Protein AF-0000000080186925 (afdb_homodimer)

Solvent-accessible surface area (backbone atoms only — not comparable to full-atom values): 12050 Å² total; per-residue (Å²): 124,71,72,62,65,89,45,46,41,81,28,34,34,38,41,35,35,28,34,42,90,37,44,67,60,50,50,52,51,38,49,76,51,67,54,71,47,34,37,35,40,54,76,28,60,48,76,54,99,89,43,78,30,52,60,89,36,81,85,57,78,64,29,26,29,38,37,37,35,70,37,47,66,70,51,46,51,48,45,49,65,66,41,58,84,44,40,76,79,34,35,72,52,75,47,78,44,74,30,29,37,54,58,49,69,79,69,85,114,131,77,79,65,62,89,48,49,41,82,28,31,35,39,41,36,36,27,34,41,90,37,46,66,60,50,52,51,52,38,49,75,52,66,56,86,61,72,47,80,47,68,58,15,24,30,34,41,99,88,44,77,30,57,60,90,36,79,89,55,81,62,35,26,28,38,37,38,36,68,38,47,60,64,49,46,40,49,45,48,68,65,42,32,82,43,35,72,79,34,35,72,49,40,37,37,29,81,43,71,44,72,66,62,64,90,77,53,133

Secondary structure (DSSP, 8-state):
----GGGEEEEEEEEEEEEGGGHHHHHHHHHHTT---EEEEEEE-EEETTEEE-TT-TTS---EEEEEEEE-HHHHHHHHHHHGGGHHHH-SEEEEEEEEEE-------/----GGGEEEEEEEEEEEEGGGHHHHHHHHHHTT----EEEEEEEEEETTEEE-TT-TT----EEEEEEEE-HHHHHHHHHHHGGGHHHH-SEEEEEEEEEE---TT--

pLDDT: mean 90.1, std 14.07, range [22.5, 98.81]

Structure (mmCIF, N/CA/C/O backbone):
data_AF-0000000080186925-model_v1
#
loop_
_entity.id
_entity.type
_entity.pdbx_description
1 polymer 'Nitrogen regulatory protein P-II family'
#
loop_
_atom_site.group_PDB
_atom_site.id
_atom_site.type_symbol
_atom_site.label_atom_id
_atom_site.label_alt_id
_atom_site.label_comp_id
_atom_site.label_asym_id
_atom_site.label_entity_id
_atom_site.label_seq_id
_atom_site.pdbx_PDB_ins_code
_atom_site.Cartn_x
_atom_site.Cartn_y
_atom_site.Cartn_z
_atom_site.occupancy
_atom_site.B_iso_or_equiv
_atom_site.auth_seq_id
_atom_site.auth_comp_id
_atom_site.auth_asym_id
_atom_site.auth_atom_id
_atom_site.pdbx_PDB_model_num
ATOM 1 N N . MET A 1 1 ? 10.938 -16.078 -17.094 1 42.03 1 MET A N 1
ATOM 2 C CA . MET A 1 1 ? 9.773 -15.414 -17.672 1 42.03 1 MET A CA 1
ATOM 3 C C . MET A 1 1 ? 9.453 -14.125 -16.922 1 42.03 1 MET A C 1
ATOM 5 O O . MET A 1 1 ? 9.289 -14.141 -15.703 1 42.03 1 MET A O 1
ATOM 9 N N . MET A 1 2 ? 9.875 -12.961 -17.375 1 60.12 2 MET A N 1
ATOM 10 C CA . MET A 1 2 ? 9.844 -11.594 -16.875 1 60.12 2 MET A CA 1
ATOM 11 C C . MET A 1 2 ? 8.406 -11.086 -16.781 1 60.12 2 MET A C 1
ATOM 13 O O . MET A 1 2 ? 7.516 -11.586 -17.469 1 60.12 2 MET A O 1
ATOM 17 N N . LEU A 1 3 ? 8.062 -10.57 -15.578 1 71.69 3 LEU A N 1
ATOM 18 C CA . LEU A 1 3 ? 6.75 -9.93 -15.523 1 71.69 3 LEU A CA 1
ATOM 19 C C . LEU A 1 3 ? 6.418 -9.258 -16.859 1 71.69 3 LEU A C 1
ATOM 21 O O . LEU A 1 3 ? 7.242 -8.539 -17.406 1 71.69 3 LEU A O 1
ATOM 25 N N . ARG A 1 4 ? 5.316 -9.82 -17.625 1 78.81 4 ARG A N 1
ATOM 26 C CA . ARG A 1 4 ? 4.887 -9.32 -18.922 1 78.81 4 ARG A CA 1
ATOM 27 C C . ARG A 1 4 ? 4.625 -7.82 -18.875 1 78.81 4 ARG A C 1
ATOM 29 O O . ARG A 1 4 ? 3.725 -7.363 -18.172 1 78.81 4 ARG A O 1
ATOM 36 N N . PRO A 1 5 ? 5.48 -7.105 -19.562 1 80.62 5 PRO A N 1
ATOM 37 C CA . PRO A 1 5 ? 5.395 -5.645 -19.5 1 80.62 5 PRO A CA 1
ATOM 38 C C . PRO A 1 5 ? 4.035 -5.109 -19.938 1 80.62 5 PRO A C 1
ATOM 40 O O . PRO A 1 5 ? 3.637 -4.016 -19.531 1 80.62 5 PRO A O 1
ATOM 43 N N . GLU A 1 6 ? 3.287 -5.871 -20.625 1 86.5 6 GLU A N 1
ATOM 44 C CA . GLU A 1 6 ? 2.033 -5.391 -21.203 1 86.5 6 GLU A CA 1
ATOM 45 C C . GLU A 1 6 ? 0.946 -5.285 -20.141 1 86.5 6 GLU A C 1
ATOM 47 O O . GLU A 1 6 ? -0.076 -4.629 -20.344 1 86.5 6 GLU A O 1
ATOM 52 N N . ILE A 1 7 ? 1.229 -5.898 -19.031 1 91.31 7 ILE A N 1
ATOM 53 C CA . ILE A 1 7 ? 0.181 -5.898 -18.031 1 91.31 7 ILE A CA 1
ATOM 54 C C . ILE A 1 7 ? 0.623 -5.055 -16.828 1 91.31 7 ILE A C 1
ATOM 56 O O . ILE A 1 7 ? 0.008 -5.113 -15.758 1 91.31 7 ILE A O 1
ATOM 60 N N . LEU A 1 8 ? 1.731 -4.328 -16.984 1 94.44 8 LEU A N 1
ATOM 61 C CA . LEU A 1 8 ? 2.277 -3.49 -15.922 1 94.44 8 LEU A CA 1
ATOM 62 C C . LEU A 1 8 ? 2.441 -2.051 -16.391 1 94.44 8 LEU A C 1
ATOM 64 O O . LEU A 1 8 ? 2.844 -1.81 -17.531 1 94.44 8 LEU A O 1
ATOM 68 N N . ILE A 1 9 ? 2.119 -1.125 -15.5 1 95.38 9 ILE A N 1
ATOM 69 C CA . ILE A 1 9 ? 2.34 0.293 -15.758 1 95.38 9 ILE A CA 1
ATOM 70 C C . ILE A 1 9 ? 3.285 0.871 -14.711 1 95.38 9 ILE A C 1
ATOM 72 O O . ILE A 1 9 ? 3.088 0.67 -13.508 1 95.38 9 ILE A O 1
ATOM 76 N N . SER A 1 10 ? 4.32 1.5 -15.188 1 97.19 10 SER A N 1
ATOM 77 C CA . SER A 1 10 ? 5.246 2.16 -14.273 1 97.19 10 SER A CA 1
ATOM 78 C C . SER A 1 10 ? 4.586 3.352 -13.586 1 97.19 10 SER A C 1
ATOM 80 O O . SER A 1 10 ? 3.984 4.199 -14.25 1 97.19 10 SER A O 1
ATOM 82 N N . MET A 1 11 ? 4.664 3.355 -12.266 1 97.56 11 MET A N 1
ATOM 83 C CA . MET A 1 11 ? 4.066 4.414 -11.453 1 97.56 11 MET A CA 1
ATOM 84 C C . MET A 1 11 ? 5 4.812 -10.312 1 97.56 11 MET A C 1
ATOM 86 O O . MET A 1 11 ? 6.031 4.176 -10.094 1 97.56 11 MET A O 1
ATOM 90 N N . LYS A 1 12 ? 4.668 5.98 -9.703 1 98.62 12 LYS A N 1
ATOM 91 C CA . LYS A 1 12 ? 5.25 6.359 -8.414 1 98.62 12 LYS A CA 1
ATOM 92 C C . LYS A 1 12 ? 4.363 5.906 -7.258 1 98.62 12 LYS A C 1
ATOM 94 O O . LYS A 1 12 ? 3.141 6.055 -7.312 1 98.62 12 LYS A O 1
ATOM 99 N N . ARG A 1 13 ? 4.914 5.238 -6.324 1 98.62 13 ARG A N 1
ATOM 100 C CA . ARG A 1 13 ? 4.281 4.949 -5.043 1 98.62 13 ARG A CA 1
ATOM 101 C C . ARG A 1 13 ? 4.664 5.988 -3.994 1 98.62 13 ARG A C 1
ATOM 103 O O . ARG A 1 13 ? 5.848 6.254 -3.777 1 98.62 13 ARG A O 1
ATOM 110 N N . ILE A 1 14 ? 3.646 6.652 -3.381 1 98.81 14 ILE A N 1
ATOM 111 C CA . ILE A 1 14 ? 3.879 7.648 -2.342 1 98.81 14 ILE A CA 1
ATOM 112 C C . ILE A 1 14 ? 3.359 7.129 -1.004 1 98.81 14 ILE A C 1
ATOM 114 O O . ILE A 1 14 ? 2.248 6.605 -0.924 1 98.81 14 ILE A O 1
ATOM 118 N N . GLU A 1 15 ? 4.195 7.145 -0.078 1 98.75 15 GLU A N 1
ATOM 119 C CA . GLU A 1 15 ? 3.871 6.793 1.302 1 98.75 15 GLU A CA 1
ATOM 120 C C . GLU A 1 15 ? 3.994 8 2.223 1 98.75 15 GLU A C 1
ATOM 122 O O . GLU A 1 15 ? 5.078 8.57 2.373 1 98.75 15 GLU A O 1
ATOM 127 N N . ILE A 1 16 ? 2.867 8.383 2.836 1 98.62 16 ILE A N 1
ATOM 128 C CA . ILE A 1 16 ? 2.82 9.562 3.697 1 98.62 16 ILE A CA 1
ATOM 129 C C . ILE A 1 16 ? 2.445 9.141 5.117 1 98.62 16 ILE A C 1
ATOM 131 O O . ILE A 1 16 ? 1.445 8.453 5.324 1 98.62 16 ILE A O 1
ATOM 135 N N . VAL A 1 17 ? 3.258 9.438 6.109 1 97.94 17 VAL A N 1
ATOM 136 C CA . VAL A 1 17 ? 2.943 9.266 7.523 1 97.94 17 VAL A CA 1
ATOM 137 C C . VAL A 1 17 ? 2.637 10.625 8.148 1 97.94 17 VAL A C 1
ATOM 139 O O . VAL A 1 17 ? 3.414 11.57 8.008 1 97.94 17 VAL A O 1
ATOM 142 N N . ILE A 1 18 ? 1.552 10.727 8.781 1 97.62 18 ILE A N 1
ATOM 143 C CA . ILE A 1 18 ? 1.148 11.977 9.406 1 97.62 18 ILE A CA 1
ATOM 144 C C . ILE A 1 18 ? 0.452 11.688 10.734 1 97.62 18 ILE A C 1
ATOM 146 O O . ILE A 1 18 ? 0.077 10.547 11.008 1 97.62 18 ILE A O 1
ATOM 150 N N . GLU A 1 19 ? 0.371 12.773 11.586 1 95.81 19 GLU A N 1
ATOM 151 C CA . GLU A 1 19 ? -0.515 12.68 12.742 1 95.81 19 GLU A CA 1
ATOM 152 C C . GLU A 1 19 ? -1.955 12.406 12.312 1 95.81 19 GLU A C 1
ATOM 154 O O . GLU A 1 19 ? -2.457 13.039 11.383 1 95.81 19 GLU A O 1
ATOM 159 N N . GLU A 1 20 ? -2.545 11.469 13 1 95.19 20 GLU A N 1
ATOM 160 C CA . GLU A 1 20 ? -3.902 11.086 12.625 1 95.19 20 GLU A CA 1
ATOM 161 C C . GLU A 1 20 ? -4.84 12.289 12.625 1 95.19 20 GLU A C 1
ATOM 163 O O . GLU A 1 20 ? -5.758 12.367 11.805 1 95.19 20 GLU A O 1
ATOM 168 N N . GLU A 1 21 ? -4.609 13.258 13.484 1 94.75 21 GLU A N 1
ATOM 169 C CA . GLU A 1 21 ? -5.441 14.453 13.586 1 94.75 21 GLU A CA 1
ATOM 170 C C . GLU A 1 21 ? -5.406 15.266 12.289 1 94.75 21 GLU A C 1
ATOM 172 O O . GLU A 1 21 ? -6.32 16.047 12.016 1 94.75 21 GLU A O 1
ATOM 177 N N . GLU A 1 22 ? -4.379 15.016 11.484 1 96.75 22 GLU A N 1
ATOM 178 C CA . GLU A 1 22 ? -4.199 15.797 10.266 1 96.75 22 GLU A CA 1
ATOM 179 C C . GLU A 1 22 ? -4.68 15.031 9.039 1 96.75 22 GLU A C 1
ATOM 181 O O . GLU A 1 22 ? -4.5 15.484 7.902 1 96.75 22 GLU A O 1
ATOM 186 N N . LEU A 1 23 ? -5.266 13.922 9.219 1 97.06 23 LEU A N 1
ATOM 187 C CA . LEU A 1 23 ? -5.625 13.031 8.117 1 97.06 23 LEU A CA 1
ATOM 188 C C . LEU A 1 23 ? -6.625 13.711 7.18 1 97.06 23 LEU A C 1
ATOM 190 O O . LEU A 1 23 ? -6.465 13.672 5.961 1 97.06 23 LEU A O 1
ATOM 194 N N . ASP A 1 24 ? -7.652 14.32 7.777 1 96.94 24 ASP A N 1
ATOM 195 C CA . ASP A 1 24 ? -8.664 14.969 6.938 1 96.94 24 ASP A CA 1
ATOM 196 C C . ASP A 1 24 ? -8.047 16.094 6.109 1 96.94 24 ASP A C 1
ATOM 198 O O . ASP A 1 24 ? -8.438 16.297 4.957 1 96.94 24 ASP A O 1
ATOM 202 N N . ASN A 1 25 ? -7.141 16.828 6.672 1 97.81 25 ASN A N 1
ATOM 203 C CA . ASN A 1 25 ? -6.441 17.891 5.938 1 97.81 25 ASN A CA 1
ATOM 204 C C . ASN A 1 25 ? -5.629 17.312 4.777 1 97.81 25 ASN A C 1
ATOM 206 O O . ASN A 1 25 ? -5.602 17.891 3.691 1 97.81 25 ASN A O 1
ATOM 210 N N . LEU A 1 26 ? -4.961 16.188 5.004 1 98.25 26 LEU A N 1
ATOM 211 C CA . LEU A 1 26 ? -4.203 15.539 3.936 1 98.25 26 LEU A CA 1
ATOM 212 C C . LEU A 1 26 ? -5.129 15.078 2.814 1 98.25 26 LEU A C 1
ATOM 214 O O . LEU A 1 26 ? -4.816 15.258 1.635 1 98.25 26 LEU A O 1
ATOM 218 N N . ILE A 1 27 ? -6.211 14.516 3.195 1 97.5 27 ILE A N 1
ATOM 219 C CA . ILE A 1 27 ? -7.156 14.008 2.207 1 97.5 27 ILE A CA 1
ATOM 220 C C . ILE A 1 27 ? -7.668 15.148 1.337 1 97.5 27 ILE A C 1
ATOM 222 O O . ILE A 1 27 ? -7.797 15 0.119 1 97.5 27 ILE A O 1
ATOM 226 N N . GLU A 1 28 ? -7.945 16.266 1.945 1 97.44 28 GLU A N 1
ATOM 227 C CA . GLU A 1 28 ? -8.352 17.438 1.182 1 97.44 28 GLU A CA 1
ATOM 228 C C . GLU A 1 28 ? -7.258 17.875 0.214 1 97.44 28 GLU A C 1
ATOM 230 O O . GLU A 1 28 ? -7.543 18.25 -0.926 1 97.44 28 GLU A O 1
ATOM 235 N N . LEU A 1 29 ? -6.062 17.828 0.683 1 97.19 29 LEU A N 1
ATOM 236 C CA . LEU A 1 29 ? -4.926 18.172 -0.165 1 97.19 29 LEU A CA 1
ATOM 237 C C . LEU A 1 29 ? -4.836 17.234 -1.362 1 97.19 29 LEU A C 1
ATOM 239 O O . LEU A 1 29 ? -4.625 17.672 -2.492 1 97.19 29 LEU A O 1
ATOM 243 N N . LEU A 1 30 ? -5.012 15.938 -1.154 1 97.62 30 LEU A N 1
ATOM 244 C CA . LEU A 1 30 ? -4.949 14.945 -2.225 1 97.62 30 LEU A CA 1
ATOM 245 C C . LEU A 1 30 ? -6.07 15.164 -3.234 1 97.62 30 LEU A C 1
ATOM 247 O O . LEU A 1 30 ? -5.852 15.047 -4.441 1 97.62 30 LEU A O 1
ATOM 251 N N . ARG A 1 31 ? -7.191 15.492 -2.672 1 96.12 31 ARG A N 1
ATOM 252 C CA . ARG A 1 31 ? -8.32 15.789 -3.541 1 96.12 31 ARG A CA 1
ATOM 253 C C . ARG A 1 31 ? -8.016 16.984 -4.441 1 96.12 31 ARG A C 1
ATOM 255 O O . ARG A 1 31 ? -8.289 16.938 -5.645 1 96.12 31 ARG A O 1
ATOM 262 N N . SER A 1 32 ? -7.473 17.984 -3.9 1 95.19 32 SER A N 1
ATOM 263 C CA . SER A 1 32 ? -7.148 19.188 -4.656 1 95.19 32 SER A CA 1
ATOM 264 C C . SER A 1 32 ? -6.078 18.906 -5.711 1 95.19 32 SER A C 1
ATOM 266 O O . SER A 1 32 ? -5.988 19.609 -6.715 1 95.19 32 SER A O 1
ATOM 268 N N . ALA A 1 33 ? -5.273 17.891 -5.504 1 95.25 33 ALA A N 1
ATOM 269 C CA . ALA A 1 33 ? -4.23 17.484 -6.449 1 95.25 33 ALA A CA 1
ATOM 270 C C . ALA A 1 33 ? -4.758 16.469 -7.445 1 95.25 33 ALA A C 1
ATOM 272 O O . ALA A 1 33 ? -3.982 15.859 -8.195 1 95.25 33 ALA A O 1
ATOM 273 N N . ASP A 1 34 ? -6.047 16.125 -7.336 1 95 34 ASP A N 1
ATOM 274 C CA . ASP A 1 34 ? -6.738 15.242 -8.273 1 95 34 ASP A CA 1
ATOM 275 C C . ASP A 1 34 ? -6.289 13.797 -8.109 1 95 34 ASP A C 1
ATOM 277 O O . ASP A 1 34 ? -6.133 13.07 -9.094 1 95 34 ASP A O 1
ATOM 281 N N . VAL A 1 35 ? -5.945 13.516 -6.879 1 95.31 35 VAL A N 1
ATOM 282 C CA . VAL A 1 35 ? -5.66 12.117 -6.566 1 95.31 35 VAL A CA 1
ATOM 283 C C . VAL A 1 35 ? -6.961 11.328 -6.477 1 95.31 35 VAL A C 1
ATOM 285 O O . VAL A 1 35 ? -7.895 11.742 -5.781 1 95.31 35 VAL A O 1
ATOM 288 N N . ARG A 1 36 ? -6.984 10.219 -7.191 1 89.31 36 ARG A N 1
ATOM 289 C CA . ARG A 1 36 ? -8.258 9.516 -7.332 1 89.31 36 ARG A CA 1
ATOM 290 C C . ARG A 1 36 ? -8.281 8.258 -6.469 1 89.31 36 ARG A C 1
ATOM 292 O O . ARG A 1 36 ? -9.32 7.613 -6.328 1 89.31 36 ARG A O 1
ATOM 299 N N . GLY A 1 37 ? -7.203 7.855 -5.98 1 96 37 GLY A N 1
ATOM 300 C CA . GLY A 1 37 ? -7.141 6.664 -5.152 1 96 37 GLY A CA 1
ATOM 301 C C . GLY A 1 37 ? -6.039 6.715 -4.113 1 96 37 GLY A C 1
ATOM 302 O O . GLY A 1 37 ? -4.918 7.141 -4.406 1 96 37 GLY A O 1
ATOM 303 N N . TYR A 1 38 ? -6.41 6.27 -2.971 1 98 38 TYR A N 1
ATOM 304 C CA . TYR A 1 38 ? -5.426 6.121 -1.903 1 98 38 TYR A CA 1
ATOM 305 C C . TYR A 1 38 ? -5.895 5.102 -0.871 1 98 38 TYR A C 1
ATOM 307 O O . TYR A 1 38 ? -7.082 4.785 -0.792 1 98 38 TYR A O 1
ATOM 315 N N . THR A 1 39 ? -4.953 4.586 -0.128 1 97.94 39 THR A N 1
ATOM 316 C CA . THR A 1 39 ? -5.18 3.67 0.983 1 97.94 39 THR A CA 1
ATOM 317 C C . THR A 1 39 ? -4.773 4.312 2.307 1 97.94 39 THR A C 1
ATOM 319 O O . THR A 1 39 ? -3.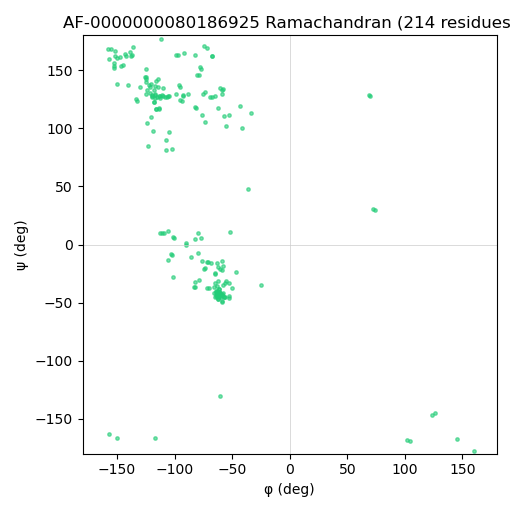752 5 2.383 1 97.94 39 THR A O 1
ATOM 322 N N . VAL A 1 40 ? -5.617 4.16 3.348 1 98.06 40 VAL A N 1
ATOM 323 C CA . VAL A 1 40 ? -5.316 4.676 4.68 1 98.06 40 VAL A CA 1
ATOM 324 C C . VAL A 1 40 ? -5.164 3.516 5.66 1 98.06 40 VAL A C 1
ATOM 326 O O . VAL A 1 40 ? -6.043 2.658 5.762 1 98.06 40 VAL A O 1
ATOM 329 N N . ILE A 1 41 ? -4.047 3.488 6.383 1 97.5 41 ILE A N 1
ATOM 330 C CA . ILE A 1 41 ? -3.799 2.531 7.457 1 97.5 41 ILE A CA 1
ATOM 331 C C . ILE A 1 41 ? -3.668 3.27 8.789 1 97.5 41 ILE A C 1
ATOM 333 O O . ILE A 1 41 ? -2.766 4.094 8.961 1 97.5 41 ILE A O 1
ATOM 337 N N . LYS A 1 42 ? -4.551 3 9.656 1 94.81 42 LYS A N 1
ATOM 338 C CA . LYS A 1 42 ? -4.523 3.572 11 1 94.81 42 LYS A CA 1
ATOM 339 C C . LYS A 1 42 ? -5.207 2.65 12 1 94.81 42 LYS A C 1
ATOM 341 O O . LYS A 1 42 ? -6.074 1.853 11.633 1 94.81 42 LYS A O 1
ATOM 346 N N . PRO A 1 43 ? -4.871 2.684 13.25 1 93.25 43 PRO A N 1
ATOM 347 C CA . PRO A 1 43 ? -3.854 3.564 13.828 1 93.25 43 PRO A CA 1
ATOM 348 C C . PRO A 1 43 ? -2.432 3.078 13.562 1 93.25 43 PRO A C 1
ATOM 350 O O . PRO A 1 43 ? -2.219 1.89 13.305 1 93.25 43 PRO A O 1
ATOM 353 N N . ALA A 1 44 ? -1.525 3.973 13.523 1 95.06 44 ALA A N 1
ATOM 354 C CA . ALA A 1 44 ? -0.096 3.676 13.477 1 95.06 44 ALA A CA 1
ATOM 355 C C . ALA A 1 44 ? 0.651 4.383 14.602 1 95.06 44 ALA A C 1
ATOM 357 O O . ALA A 1 44 ? 0.229 5.449 15.062 1 95.06 44 ALA A O 1
ATOM 358 N N . GLY A 1 45 ? 1.67 3.684 15.109 1 93.75 45 GLY A N 1
ATOM 359 C CA . GLY A 1 45 ? 2.568 4.277 16.094 1 93.75 45 GLY A CA 1
ATOM 360 C C . GLY A 1 45 ? 3.969 4.5 15.555 1 93.75 45 GLY A C 1
ATOM 361 O O . GLY A 1 45 ? 4.23 4.281 14.367 1 93.75 45 GLY A O 1
ATOM 362 N N . GLY A 1 46 ? 4.824 5.109 16.422 1 93.88 46 GLY A N 1
ATOM 363 C CA . GLY A 1 46 ? 6.199 5.355 16.016 1 93.88 46 GLY A CA 1
ATOM 364 C C . GLY A 1 46 ? 6.883 6.43 16.844 1 93.88 46 GLY A C 1
ATOM 365 O O . GLY A 1 46 ? 6.379 6.816 17.906 1 93.88 46 GLY A O 1
ATOM 366 N N . LEU A 1 47 ? 8.117 6.652 16.391 1 93.94 47 LEU A N 1
ATOM 367 C CA . LEU A 1 47 ? 8.953 7.695 16.984 1 93.94 47 LEU A CA 1
ATOM 368 C C . LEU A 1 47 ? 9.445 8.664 15.914 1 93.94 47 LEU A C 1
ATOM 370 O O . LEU A 1 47 ? 9.875 8.25 14.836 1 93.94 47 LEU A O 1
ATOM 374 N N . GLY A 1 48 ? 9.242 9.898 16.219 1 93.25 48 GLY A N 1
ATOM 375 C CA . GLY A 1 48 ? 9.758 10.961 15.367 1 93.25 48 GLY A CA 1
ATOM 376 C C . GLY A 1 48 ? 10.094 12.227 16.141 1 93.25 48 GLY A C 1
ATOM 377 O O . GLY A 1 48 ? 10.281 12.195 17.344 1 93.25 48 GLY A O 1
ATOM 378 N N . SER A 1 49 ? 10.273 13.258 15.297 1 92.56 49 SER A N 1
ATOM 379 C CA . SER A 1 49 ? 10.68 14.539 15.859 1 92.56 49 SER A CA 1
ATOM 380 C C . SER A 1 49 ? 9.656 15.047 16.875 1 92.56 49 SER A C 1
ATOM 382 O O . SER A 1 49 ? 9.977 15.891 17.703 1 92.56 49 SER A O 1
ATOM 384 N N . ARG A 1 50 ? 8.461 14.508 16.953 1 91.19 50 ARG A N 1
ATOM 385 C CA . ARG A 1 50 ? 7.398 14.977 17.82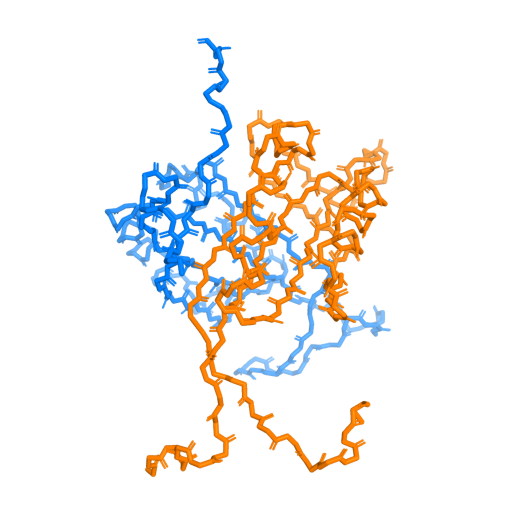8 1 91.19 50 ARG A CA 1
ATOM 386 C C . ARG A 1 50 ? 7.156 14 18.969 1 91.19 50 ARG A C 1
ATOM 388 O O . ARG A 1 50 ? 6.141 14.078 19.656 1 91.19 50 ARG A O 1
ATOM 395 N N . GLY A 1 51 ? 8.047 13.047 19.078 1 90.69 51 GLY A N 1
ATOM 396 C CA . GLY A 1 51 ? 7.957 12.109 20.188 1 90.69 51 GLY A CA 1
ATOM 397 C C . GLY A 1 51 ? 7.434 10.75 19.766 1 90.69 51 GLY A C 1
ATOM 398 O O . GLY A 1 51 ? 7.367 10.445 18.578 1 90.69 51 GLY A O 1
ATOM 399 N N . GLU A 1 52 ? 7.129 9.938 20.844 1 90.81 52 GLU A N 1
ATOM 400 C CA . GLU A 1 52 ? 6.668 8.57 20.625 1 90.81 52 GLU A CA 1
ATOM 401 C C . GLU A 1 52 ? 5.145 8.492 20.641 1 90.81 52 GLU A C 1
ATOM 403 O O . GLU A 1 52 ? 4.492 9.133 21.469 1 90.81 52 GLU A O 1
ATOM 408 N N . ARG A 1 53 ? 4.582 7.773 19.703 1 88.75 53 ARG A N 1
ATOM 409 C CA . ARG A 1 53 ? 3.158 7.457 19.656 1 88.75 53 ARG A CA 1
ATOM 410 C C . ARG A 1 53 ? 2.926 5.957 19.766 1 88.75 53 ARG A C 1
ATOM 412 O O . ARG A 1 53 ? 3.572 5.168 19.062 1 88.75 53 ARG A O 1
ATOM 419 N N . LYS A 1 54 ? 1.965 5.578 20.75 1 87.81 54 LYS A N 1
ATOM 420 C CA . LYS A 1 54 ? 1.648 4.172 20.984 1 87.81 54 LYS A CA 1
ATOM 421 C C . LYS A 1 54 ? 0.151 3.914 20.828 1 87.81 54 LYS A C 1
ATOM 423 O O . LYS A 1 54 ? -0.626 4.199 21.75 1 87.81 54 LYS A O 1
ATOM 428 N N . PRO A 1 55 ? -0.341 3.309 19.734 1 82.06 55 PRO A N 1
ATOM 429 C CA . PRO A 1 55 ? -1.771 3.16 19.453 1 82.06 55 PRO A CA 1
ATOM 430 C C . PRO A 1 55 ? -2.51 2.408 20.562 1 82.06 55 PRO A C 1
ATOM 432 O O . PRO A 1 55 ? -3.703 2.641 20.781 1 82.06 55 PRO A O 1
ATOM 435 N N . ASP A 1 56 ? -1.981 1.457 21.219 1 77.56 56 ASP A N 1
ATOM 436 C CA . ASP A 1 56 ? -2.684 0.619 22.188 1 77.56 56 ASP A CA 1
ATOM 437 C C . ASP A 1 56 ? -2.76 1.301 23.547 1 77.56 56 ASP A C 1
ATOM 439 O O . ASP A 1 56 ? -3.248 0.711 24.516 1 77.56 56 ASP A O 1
ATOM 443 N N . GLU A 1 57 ? -2.268 2.533 23.547 1 72.19 57 GLU A N 1
ATOM 444 C CA . GLU A 1 57 ? -2.354 3.24 24.828 1 72.19 57 GLU A CA 1
ATOM 445 C C . GLU A 1 57 ? -3.467 4.285 24.797 1 72.19 57 GLU A C 1
ATOM 447 O O . GLU A 1 57 ? -3.303 5.359 24.219 1 72.19 57 GLU A O 1
ATOM 452 N N . PRO A 1 58 ? -4.555 3.861 25.312 1 64.5 58 PRO A N 1
ATOM 453 C CA . PRO A 1 58 ? -5.793 4.641 25.219 1 64.5 58 PRO A CA 1
ATOM 454 C C . PRO A 1 58 ? -5.625 6.078 25.703 1 64.5 58 PRO A C 1
ATOM 456 O O . PRO A 1 58 ? -6.371 6.965 25.281 1 64.5 58 PRO A O 1
ATOM 459 N N . PHE A 1 59 ? -4.727 6.16 26.703 1 62.62 59 PHE A N 1
ATOM 460 C CA . PHE A 1 59 ? -4.703 7.496 27.297 1 62.62 59 PHE A CA 1
ATOM 461 C C . PHE A 1 59 ? -3.764 8.414 26.516 1 62.62 59 PHE A C 1
ATOM 463 O O . PHE A 1 59 ? -3.65 9.602 26.828 1 62.62 59 PHE A O 1
ATOM 470 N N . LEU A 1 60 ? -2.99 7.871 25.625 1 59.75 60 LEU A N 1
ATOM 471 C CA . LEU A 1 60 ? -2.066 8.68 24.844 1 59.75 60 LEU A CA 1
ATOM 472 C C . LEU A 1 60 ? -2.617 8.914 23.438 1 59.75 60 LEU A C 1
ATOM 474 O O . LEU A 1 60 ? -2.941 7.965 22.719 1 59.75 60 LEU A O 1
ATOM 478 N N . LYS A 1 61 ? -3.514 9.93 23.359 1 60.28 61 LYS A N 1
ATOM 479 C CA . LYS A 1 61 ? -4.508 10.344 22.375 1 60.28 61 LYS A CA 1
ATOM 480 C C . LYS A 1 61 ? -3.92 10.328 20.953 1 60.28 61 LYS A C 1
ATOM 482 O O . LYS A 1 61 ? -4.633 10.07 19.984 1 60.28 61 LYS A O 1
ATOM 487 N N . GLU A 1 62 ? -2.594 10.422 20.578 1 78.5 62 GLU A N 1
ATOM 488 C CA . GLU A 1 62 ? -2.438 10.883 19.203 1 78.5 62 GLU A CA 1
A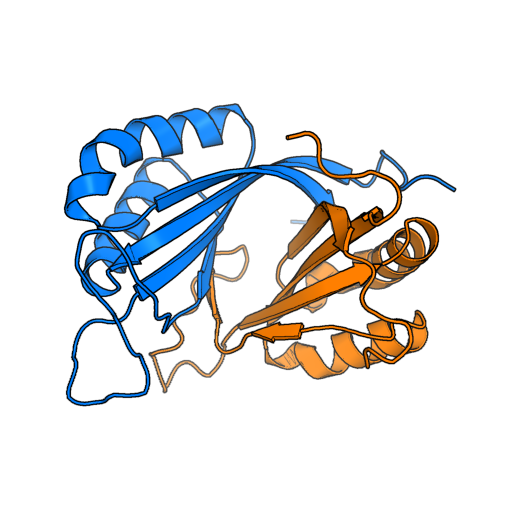TOM 489 C C . GLU A 1 62 ? -1.73 9.844 18.344 1 78.5 62 GLU A C 1
ATOM 491 O O . GLU A 1 62 ? -0.532 9.602 18.516 1 78.5 62 GLU A O 1
ATOM 496 N N . ASP A 1 63 ? -2.4 9.078 17.641 1 91.69 63 ASP A N 1
ATOM 497 C CA . ASP A 1 63 ? -1.866 8.062 16.734 1 91.69 63 ASP A CA 1
ATOM 498 C C . ASP A 1 63 ? -1.479 8.68 15.391 1 91.69 63 ASP A C 1
ATOM 500 O O . ASP A 1 63 ? -1.744 9.852 15.141 1 91.69 63 ASP A O 1
ATOM 504 N N . ASN A 1 64 ? -0.697 7.891 14.727 1 95.38 64 ASN A N 1
ATOM 505 C CA . ASN A 1 64 ? -0.394 8.258 13.344 1 95.38 64 ASN A CA 1
ATOM 506 C C . ASN A 1 64 ? -1.303 7.523 12.359 1 95.38 64 ASN A C 1
ATOM 508 O O . ASN A 1 64 ? -2.018 6.594 12.742 1 95.38 64 ASN A O 1
ATOM 512 N N . ALA A 1 65 ? -1.305 8.07 11.156 1 96.94 65 ALA A N 1
ATOM 513 C CA . ALA A 1 65 ? -1.879 7.395 10 1 96.94 65 ALA A CA 1
ATOM 514 C C . ALA A 1 65 ? -0.858 7.277 8.875 1 96.94 65 ALA A C 1
ATOM 516 O O . ALA A 1 65 ? -0.008 8.156 8.703 1 96.94 65 ALA A O 1
ATOM 517 N N . VAL A 1 66 ? -0.935 6.176 8.18 1 98.31 66 VAL A N 1
ATOM 518 C CA . VAL A 1 66 ? -0.155 5.973 6.961 1 98.31 66 VAL A CA 1
ATOM 519 C C . VAL A 1 66 ? -1.073 6.031 5.742 1 98.31 66 VAL A C 1
ATOM 521 O O . VAL A 1 66 ? -2.088 5.332 5.688 1 98.31 66 VAL A O 1
ATOM 524 N N . VAL A 1 67 ? -0.711 6.875 4.785 1 98.62 67 VAL A N 1
ATOM 525 C CA . VAL A 1 67 ? -1.457 7.004 3.539 1 98.62 67 VAL A CA 1
ATOM 526 C C . VAL A 1 67 ? -0.571 6.594 2.363 1 98.62 67 VAL A C 1
ATOM 528 O O . VAL A 1 67 ? 0.553 7.082 2.227 1 98.62 67 VAL A O 1
ATOM 531 N N . ILE A 1 68 ? -1.119 5.711 1.575 1 98.81 68 ILE A N 1
ATOM 532 C CA . ILE A 1 68 ? -0.377 5.191 0.431 1 98.81 68 ILE A CA 1
ATOM 533 C C . ILE A 1 68 ? -1.16 5.453 -0.854 1 98.81 68 ILE A C 1
ATOM 535 O O . ILE A 1 68 ? -2.379 5.273 -0.892 1 98.81 68 ILE A O 1
ATOM 539 N N . LEU A 1 69 ? -0.449 5.875 -1.855 1 98.56 69 LEU A N 1
ATOM 540 C CA . LEU A 1 69 ? -1.064 6.008 -3.172 1 98.56 69 LEU A CA 1
ATOM 541 C C . LEU A 1 69 ? -0.059 5.699 -4.277 1 98.56 69 LEU A C 1
ATOM 543 O O . LEU A 1 69 ? 1.151 5.73 -4.047 1 98.56 69 LEU A O 1
ATOM 547 N N . ALA A 1 70 ? -0.579 5.262 -5.422 1 98.25 70 ALA A N 1
ATOM 548 C CA . ALA A 1 70 ? 0.183 5.094 -6.656 1 98.25 70 ALA A CA 1
ATOM 549 C C . ALA A 1 70 ? -0.348 6.004 -7.758 1 98.25 70 ALA A C 1
ATOM 551 O O . ALA A 1 70 ? -1.562 6.113 -7.949 1 98.25 70 ALA A O 1
ATOM 552 N N . CYS A 1 71 ? 0.593 6.707 -8.445 1 98.19 71 CYS A N 1
ATOM 553 C CA . CYS A 1 71 ? 0.174 7.672 -9.453 1 98.19 71 CYS A CA 1
ATOM 554 C C . CYS A 1 71 ? 1.27 7.887 -10.492 1 98.19 71 CYS A C 1
ATOM 556 O O . CYS A 1 71 ? 2.385 7.387 -10.336 1 98.19 71 CYS A O 1
ATOM 558 N N . GLU A 1 72 ? 0.872 8.531 -11.5 1 97.56 72 GLU A N 1
ATOM 559 C CA . GLU A 1 72 ? 1.852 8.906 -12.516 1 97.56 72 GLU A CA 1
ATOM 560 C C . GLU A 1 72 ? 2.84 9.938 -11.977 1 97.56 72 GLU A C 1
ATOM 562 O O . GLU A 1 72 ? 2.559 10.617 -10.984 1 97.56 72 GLU A O 1
ATOM 567 N N . GLU A 1 73 ? 3.957 10.055 -12.688 1 98 73 GLU A N 1
ATOM 568 C CA . GLU A 1 73 ? 5.039 10.93 -12.258 1 98 73 GLU A CA 1
ATOM 569 C C . GLU A 1 73 ? 4.562 12.375 -12.133 1 98 73 GLU A C 1
ATOM 571 O O . GLU A 1 73 ? 4.898 13.062 -11.164 1 98 73 GLU A O 1
ATOM 576 N N . LYS A 1 74 ? 3.785 12.867 -13.094 1 97.56 74 LYS A N 1
ATOM 577 C CA . LYS A 1 74 ? 3.307 14.242 -13.078 1 97.56 74 LYS A CA 1
ATOM 578 C C . LYS A 1 74 ? 2.412 14.5 -11.867 1 97.56 74 LYS A C 1
ATOM 580 O O . LYS A 1 74 ? 2.508 15.555 -11.234 1 97.56 74 LYS A O 1
ATOM 585 N N . GLN A 1 75 ? 1.527 13.594 -11.633 1 97.62 75 GLN A N 1
ATOM 586 C CA . GLN A 1 75 ? 0.661 13.703 -10.461 1 97.62 75 GLN A CA 1
ATOM 587 C C . GLN A 1 75 ? 1.472 13.664 -9.172 1 97.62 75 GLN A C 1
ATOM 589 O O . GLN A 1 75 ? 1.156 14.367 -8.211 1 97.62 75 GLN A O 1
ATOM 594 N N . ALA A 1 76 ? 2.449 12.812 -9.133 1 98.38 76 ALA A N 1
ATOM 595 C CA . ALA A 1 76 ? 3.336 12.758 -7.977 1 98.38 76 ALA A CA 1
ATOM 596 C C . ALA A 1 76 ? 3.982 14.109 -7.711 1 98.38 76 ALA A C 1
ATOM 598 O O . ALA A 1 76 ? 4.059 14.562 -6.566 1 98.38 76 ALA A O 1
ATOM 599 N N . GLU A 1 77 ? 4.449 14.703 -8.742 1 98.19 77 GLU A N 1
ATOM 600 C CA . GLU A 1 77 ? 5.051 16.031 -8.617 1 98.19 77 GLU A CA 1
ATOM 601 C C . GLU A 1 77 ? 4.07 17.031 -8.008 1 98.19 77 GLU A C 1
ATOM 603 O O . GLU A 1 77 ? 4.434 17.797 -7.125 1 98.19 77 GLU A O 1
ATOM 608 N N . ARG A 1 78 ? 2.861 17 -8.484 1 98 78 ARG A N 1
ATOM 609 C CA . ARG A 1 78 ? 1.835 17.906 -7.961 1 98 78 ARG A CA 1
ATOM 610 C C . ARG A 1 78 ? 1.581 17.641 -6.48 1 98 78 ARG A C 1
ATOM 612 O O . ARG A 1 78 ? 1.5 18.578 -5.684 1 98 78 ARG A O 1
ATOM 619 N N . VAL A 1 79 ? 1.432 16.406 -6.109 1 98.31 79 VAL A N 1
ATOM 620 C CA . VAL A 1 79 ? 1.182 16.016 -4.727 1 98.31 79 VAL A CA 1
ATOM 621 C C . VAL A 1 79 ? 2.322 16.5 -3.838 1 98.31 79 VAL A C 1
ATOM 623 O O . VAL A 1 79 ? 2.088 17.156 -2.812 1 98.31 79 VAL A O 1
ATOM 626 N N . ILE A 1 80 ? 3.559 16.219 -4.277 1 98.12 80 ILE A N 1
ATOM 627 C CA . ILE A 1 80 ? 4.738 16.547 -3.482 1 98.12 80 ILE A CA 1
ATOM 628 C C . ILE A 1 80 ? 4.863 18.062 -3.322 1 98.12 80 ILE A C 1
ATOM 630 O O . ILE A 1 80 ? 5.141 18.547 -2.227 1 98.12 80 ILE A O 1
ATOM 634 N N . MET A 1 81 ? 4.641 18.766 -4.359 1 97.31 81 MET A N 1
ATOM 635 C CA . MET A 1 81 ? 4.793 20.203 -4.328 1 97.31 81 MET A CA 1
ATOM 636 C C . MET A 1 81 ? 3.756 20.844 -3.41 1 97.31 81 MET A C 1
ATOM 638 O O . MET A 1 81 ? 4.043 21.844 -2.736 1 97.31 81 MET A O 1
ATOM 642 N N . THR A 1 82 ? 2.582 20.312 -3.389 1 96.75 82 THR A N 1
ATOM 643 C CA . THR A 1 82 ? 1.51 20.844 -2.555 1 96.75 82 THR A CA 1
ATOM 644 C C . THR A 1 82 ? 1.688 20.406 -1.104 1 96.75 82 THR A C 1
ATOM 646 O O . THR A 1 82 ? 1.369 21.156 -0.181 1 96.75 82 THR A O 1
ATOM 649 N N . LEU A 1 83 ? 2.254 19.266 -0.882 1 97.75 83 LEU A N 1
ATOM 650 C CA . LEU A 1 83 ? 2.393 18.672 0.443 1 97.75 83 LEU A CA 1
ATOM 651 C C . LEU A 1 83 ? 3.609 19.234 1.168 1 97.75 83 LEU A C 1
ATOM 653 O O . LEU A 1 83 ? 3.574 19.438 2.383 1 97.75 83 LEU A O 1
ATOM 657 N N . ARG A 1 84 ? 4.648 19.484 0.417 1 97.31 84 ARG A N 1
ATOM 658 C CA . ARG A 1 84 ? 5.957 19.797 0.974 1 97.31 84 ARG A CA 1
ATOM 659 C C . ARG A 1 84 ? 5.867 20.938 1.976 1 97.31 84 ARG A C 1
ATOM 661 O O . ARG A 1 84 ? 6.367 20.828 3.098 1 97.31 84 ARG A O 1
ATOM 668 N N . PRO A 1 85 ? 5.168 22.031 1.767 1 96.62 85 PRO A N 1
ATOM 669 C CA . PRO A 1 85 ? 5.109 23.141 2.721 1 96.62 85 PRO A CA 1
ATOM 670 C C . PRO A 1 85 ? 4.309 22.812 3.975 1 96.62 85 PRO A C 1
ATOM 672 O O . PRO A 1 85 ? 4.414 23.5 4.988 1 96.62 85 PRO A O 1
ATOM 675 N N . LYS A 1 86 ? 3.512 21.703 3.916 1 96.5 86 LYS A N 1
ATOM 676 C CA . LYS A 1 86 ? 2.594 21.391 5.004 1 96.5 86 LYS A CA 1
ATOM 677 C C . LYS A 1 86 ? 3.145 20.25 5.871 1 96.5 86 LYS A C 1
ATOM 679 O O . LYS A 1 86 ? 2.604 19.969 6.941 1 96.5 86 LYS A O 1
ATOM 684 N N . LEU A 1 87 ? 4.195 19.625 5.469 1 95.19 87 LEU A N 1
ATOM 685 C CA . LEU A 1 87 ? 4.676 18.406 6.113 1 95.19 87 LEU A CA 1
ATOM 686 C C . LEU A 1 87 ? 5.082 18.688 7.559 1 95.19 87 LEU A C 1
ATOM 688 O O . LEU A 1 87 ? 4.887 17.844 8.43 1 95.19 87 LEU A O 1
ATOM 692 N N . LYS A 1 88 ? 5.613 19.828 7.77 1 92.62 88 LYS A N 1
ATOM 693 C CA . LYS A 1 88 ? 5.98 20.188 9.141 1 92.62 88 LYS A CA 1
ATOM 694 C C . LYS A 1 88 ? 4.758 20.219 10.047 1 92.62 88 LYS A C 1
ATOM 696 O O . LYS A 1 88 ? 4.797 19.688 11.164 1 92.62 88 LYS A O 1
ATOM 701 N N . ASP A 1 89 ? 3.703 20.797 9.562 1 94.75 89 ASP A N 1
ATOM 702 C CA . ASP A 1 89 ? 2.463 20.906 10.328 1 94.75 89 ASP A CA 1
ATOM 703 C C . ASP A 1 89 ? 1.793 19.531 10.484 1 94.75 89 ASP A C 1
ATOM 705 O O . ASP A 1 89 ? 1.198 19.25 11.523 1 94.75 89 ASP A O 1
ATOM 709 N N . PHE A 1 90 ? 1.833 18.719 9.508 1 94.44 90 PHE A N 1
ATOM 710 C CA . PHE A 1 90 ? 1.171 17.406 9.508 1 94.44 90 PHE A CA 1
ATOM 711 C C . PHE A 1 90 ? 1.918 16.422 10.398 1 94.44 90 PHE A C 1
ATOM 713 O O . PHE A 1 90 ? 1.326 15.469 10.906 1 94.44 90 PHE A O 1
ATOM 720 N N . GLY A 1 91 ? 3.107 16.781 10.594 1 87.94 91 GLY A N 1
ATOM 721 C CA . GLY A 1 91 ? 3.906 15.789 11.305 1 87.94 91 GLY A CA 1
ATOM 722 C C . GLY A 1 91 ? 4.176 14.539 10.484 1 87.94 91 GLY A C 1
ATOM 723 O O . GLY A 1 91 ? 3.465 14.258 9.516 1 87.94 91 GLY A O 1
ATOM 724 N N . GLY A 1 92 ? 5.367 14.156 10.391 1 90.62 92 GLY A N 1
ATOM 725 C CA . GLY A 1 92 ? 5.656 12.875 9.773 1 90.62 92 GLY A CA 1
ATOM 726 C C . GLY A 1 92 ? 6.609 12.977 8.602 1 90.62 92 GLY A C 1
ATOM 727 O O . GLY A 1 92 ? 7.57 13.742 8.633 1 90.62 92 GLY A O 1
ATOM 728 N N . MET A 1 93 ? 6.371 12.086 7.641 1 96.69 93 MET A N 1
ATOM 729 C CA . MET A 1 93 ? 7.301 11.945 6.523 1 96.69 93 MET A CA 1
ATOM 730 C C . MET A 1 93 ? 6.562 11.555 5.246 1 96.69 93 MET A C 1
ATOM 732 O O . MET A 1 93 ? 5.398 11.148 5.297 1 96.69 93 MET A O 1
ATOM 736 N N . CYS A 1 94 ? 7.203 11.766 4.156 1 98.44 94 CYS A N 1
ATOM 737 C CA . CYS A 1 94 ? 6.734 11.367 2.836 1 98.44 94 CYS A CA 1
ATOM 738 C C . CYS A 1 94 ? 7.844 10.688 2.041 1 98.44 94 CYS A C 1
ATOM 740 O O . CYS A 1 94 ? 8.93 11.25 1.879 1 98.44 94 CYS A O 1
ATOM 742 N N . LEU A 1 95 ? 7.57 9.477 1.567 1 98.62 95 LEU A N 1
ATOM 743 C CA . LEU A 1 95 ? 8.5 8.703 0.747 1 98.62 95 LEU A CA 1
ATOM 744 C C . LEU A 1 95 ? 7.934 8.484 -0.653 1 98.62 95 LEU A C 1
ATOM 746 O O . LEU A 1 95 ? 6.738 8.234 -0.812 1 98.62 95 LEU A O 1
ATOM 750 N N . VAL A 1 96 ? 8.828 8.57 -1.626 1 98.69 96 VAL A N 1
ATOM 751 C CA . VAL A 1 96 ? 8.461 8.289 -3.01 1 98.69 96 VAL A CA 1
ATOM 752 C C . VAL A 1 96 ? 9.32 7.156 -3.561 1 98.69 96 VAL A C 1
ATOM 754 O O . VAL A 1 96 ? 10.539 7.148 -3.367 1 98.69 96 VAL A O 1
ATOM 757 N N . SER A 1 97 ? 8.742 6.164 -4.16 1 98.62 97 SER A N 1
ATOM 758 C CA . SER A 1 97 ? 9.445 5.051 -4.785 1 98.62 97 SER A CA 1
ATOM 759 C C . SER A 1 97 ? 8.836 4.691 -6.133 1 98.62 97 SER A C 1
ATOM 761 O O . SER A 1 97 ? 7.723 5.121 -6.445 1 98.62 97 SER A O 1
ATOM 763 N N . ASP A 1 98 ? 9.609 3.945 -6.926 1 98.5 98 ASP A N 1
ATOM 764 C CA . ASP A 1 98 ? 9.062 3.385 -8.164 1 98.5 98 A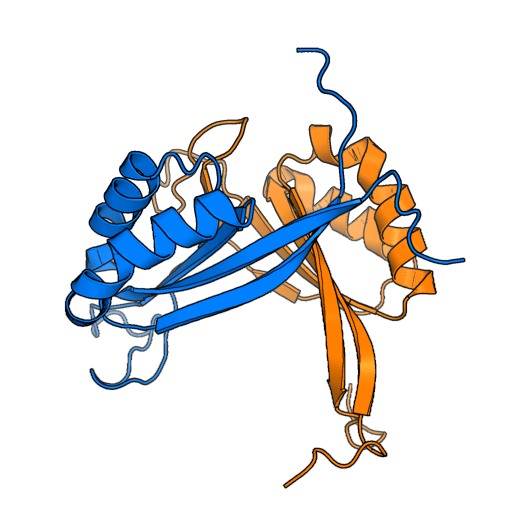SP A CA 1
ATOM 765 C C . ASP A 1 98 ? 8.25 2.125 -7.879 1 98.5 98 ASP A C 1
ATOM 767 O O . ASP A 1 98 ? 8.562 1.366 -6.961 1 98.5 98 ASP A O 1
ATOM 771 N N . CYS A 1 99 ? 7.227 1.967 -8.664 1 98.12 99 CYS A N 1
ATOM 772 C CA . CYS A 1 99 ? 6.453 0.732 -8.617 1 98.12 99 CYS A CA 1
ATOM 773 C C . CYS A 1 99 ? 5.805 0.438 -9.961 1 98.12 99 CYS A C 1
ATOM 775 O O . CYS A 1 99 ? 5.867 1.26 -10.875 1 98.12 99 CYS A O 1
ATOM 777 N N . GLN A 1 100 ? 5.336 -0.772 -10.07 1 97.5 100 GLN A N 1
ATOM 778 C CA . GLN A 1 100 ? 4.523 -1.192 -11.203 1 97.5 100 GLN A CA 1
ATOM 779 C C . GLN A 1 100 ? 3.09 -1.487 -10.773 1 97.5 100 GLN A C 1
ATOM 781 O O . GLN A 1 100 ? 2.863 -2.207 -9.797 1 97.5 100 GLN A O 1
ATOM 786 N N . TRP A 1 101 ? 2.191 -0.84 -11.492 1 97 101 TRP A N 1
ATOM 787 C CA . TRP A 1 101 ? 0.772 -1.123 -11.297 1 97 101 TRP A CA 1
ATOM 788 C C . TRP A 1 101 ? 0.32 -2.277 -12.188 1 97 101 TRP A C 1
ATOM 790 O O . TRP A 1 101 ? 0.57 -2.273 -13.398 1 97 101 TRP A O 1
ATOM 800 N N . VAL A 1 102 ? -0.374 -3.287 -11.531 1 96.25 102 VAL A N 1
ATOM 801 C CA . VAL A 1 102 ? -0.931 -4.402 -12.289 1 96.25 102 VAL A CA 1
ATOM 802 C C . VAL A 1 102 ? -2.271 -3.998 -12.898 1 96.25 102 VAL A C 1
ATOM 804 O O . VAL A 1 102 ? -3.205 -3.637 -12.172 1 96.25 102 VAL A O 1
ATOM 807 N N . ILE A 1 103 ? -2.34 -4.016 -14.18 1 89.5 103 ILE A N 1
ATOM 808 C CA . ILE A 1 103 ? -3.541 -3.602 -14.898 1 89.5 103 ILE A CA 1
ATOM 809 C C . ILE A 1 103 ? -4.598 -4.699 -14.82 1 89.5 103 ILE A C 1
ATOM 811 O O . ILE A 1 103 ? -4.355 -5.836 -15.234 1 89.5 103 ILE A O 1
ATOM 815 N N . GLY A 1 104 ? -5.629 -4.379 -14.102 1 81.19 104 GLY A N 1
ATOM 816 C CA . GLY A 1 104 ? -6.746 -5.312 -14.094 1 81.19 104 GLY A CA 1
ATOM 817 C C . GLY A 1 104 ? -7.551 -5.293 -15.383 1 81.19 104 GLY A C 1
ATOM 818 O O . GLY A 1 104 ? -7.199 -4.582 -16.328 1 81.19 104 GLY A O 1
ATOM 819 N N . PRO A 1 105 ? -8.438 -6.23 -15.508 1 69.69 105 PRO A N 1
ATOM 820 C CA . PRO A 1 105 ? -9.266 -6.242 -16.719 1 69.69 105 PRO A CA 1
ATOM 821 C C . PRO A 1 105 ? -10.062 -4.953 -16.906 1 69.69 105 PRO A C 1
ATOM 823 O O . PRO A 1 105 ? -10.352 -4.258 -15.93 1 69.69 105 PRO A O 1
ATOM 826 N N . ALA A 1 106 ? -10.016 -4.242 -18.219 1 50.19 106 ALA A N 1
ATOM 827 C CA . ALA A 1 106 ? -10.758 -3.037 -18.594 1 50.19 106 ALA A CA 1
ATOM 828 C C . ALA A 1 106 ? -12.195 -3.1 -18.078 1 50.19 106 ALA A C 1
ATOM 830 O O . ALA A 1 106 ? -12.812 -4.164 -18.078 1 50.19 106 ALA A O 1
ATOM 831 N N . VAL A 1 107 ? -12.43 -2.416 -16.984 1 38.69 107 VAL A N 1
ATOM 832 C CA . VAL A 1 107 ? -13.867 -2.316 -16.75 1 38.69 107 VAL A CA 1
ATOM 833 C C . VAL A 1 107 ? -14.539 -1.71 -17.984 1 38.69 107 VAL A C 1
ATOM 835 O O . VAL A 1 107 ? -14.07 -0.708 -18.531 1 38.69 107 VAL A O 1
ATOM 838 N N . SER A 1 108 ? -15.125 -2.643 -18.719 1 27.31 108 SER A N 1
ATOM 839 C CA . SER A 1 108 ? -16.156 -2.105 -19.594 1 27.31 108 SER A CA 1
ATOM 840 C C . SER A 1 108 ? -16.922 -0.968 -18.938 1 27.31 108 SER A C 1
ATOM 842 O O . SER A 1 108 ? -17.703 -1.197 -18 1 27.31 108 SER A O 1
ATOM 844 N N . TYR A 1 109 ? -16.203 -0.036 -18.359 1 22.5 109 TYR A N 1
ATOM 845 C CA . TYR A 1 109 ? -17.219 1.012 -18.266 1 22.5 109 TYR A CA 1
ATOM 846 C C . TYR A 1 109 ? -17.625 1.496 -19.656 1 22.5 109 TYR A C 1
ATOM 848 O O . TYR A 1 109 ? -16.828 1.445 -20.594 1 22.5 109 TYR A O 1
ATOM 856 N N . MET B 1 1 ? 28.594 3.043 3.611 1 47.12 1 MET B N 1
ATOM 857 C CA . MET B 1 1 ? 28.844 1.607 3.723 1 47.12 1 MET B CA 1
ATOM 858 C C . MET B 1 1 ? 27.922 0.829 2.787 1 47.12 1 MET B C 1
ATOM 860 O O . MET B 1 1 ? 26.703 1.045 2.781 1 47.12 1 MET B O 1
ATOM 864 N N . MET B 1 2 ? 28.391 0.335 1.713 1 64.88 2 MET B N 1
ATOM 865 C CA . MET B 1 2 ? 27.609 -0.424 0.73 1 64.88 2 MET B CA 1
ATOM 866 C C . MET B 1 2 ? 27.047 -1.694 1.351 1 64.88 2 MET B C 1
ATOM 868 O O . MET B 1 2 ? 27.672 -2.311 2.209 1 64.88 2 MET B O 1
ATOM 872 N N . LEU B 1 3 ? 25.672 -1.719 1.355 1 79.31 3 LEU B N 1
ATOM 873 C CA . LEU B 1 3 ? 25.094 -2.973 1.812 1 79.31 3 LEU B CA 1
ATOM 874 C C . LEU B 1 3 ? 25.828 -4.168 1.223 1 79.31 3 LEU B C 1
ATOM 876 O O . LEU B 1 3 ? 26.141 -4.18 0.031 1 79.31 3 LEU B O 1
ATOM 880 N N . ARG B 1 4 ? 26.438 -5.039 2.203 1 80.56 4 ARG B N 1
ATOM 881 C CA . ARG B 1 4 ? 27.125 -6.238 1.745 1 80.56 4 ARG B CA 1
ATOM 882 C C . ARG B 1 4 ? 26.203 -7.125 0.919 1 80.56 4 ARG B C 1
ATOM 884 O O . ARG B 1 4 ? 25.219 -7.66 1.44 1 80.56 4 ARG B O 1
ATOM 891 N N . PRO B 1 5 ? 26.5 -7.184 -0.408 1 84.12 5 PRO B N 1
ATOM 892 C CA . PRO B 1 5 ? 25.594 -7.898 -1.313 1 84.12 5 PRO B CA 1
ATOM 893 C C . PRO B 1 5 ? 25.422 -9.359 -0.928 1 84.12 5 PRO B C 1
ATOM 895 O O . PRO B 1 5 ? 24.391 -9.969 -1.252 1 84.12 5 PRO B O 1
ATOM 898 N N . GLU B 1 6 ? 26.344 -9.867 -0.209 1 87 6 GLU B N 1
ATOM 899 C CA . GLU B 1 6 ? 26.312 -11.297 0.085 1 87 6 GLU B CA 1
ATOM 900 C C . GLU B 1 6 ? 25.203 -11.641 1.063 1 87 6 GLU B C 1
ATOM 902 O O . GLU B 1 6 ? 24.828 -12.805 1.212 1 87 6 GLU B O 1
ATOM 907 N N . ILE B 1 7 ? 24.703 -10.695 1.671 1 90.75 7 ILE B N 1
ATOM 908 C CA . ILE B 1 7 ? 23.672 -10.984 2.666 1 90.75 7 ILE B CA 1
ATOM 909 C C . ILE B 1 7 ? 22.312 -10.484 2.17 1 90.75 7 ILE B C 1
ATOM 911 O O . ILE B 1 7 ? 21.359 -10.414 2.939 1 90.75 7 ILE B O 1
ATOM 915 N N . LEU B 1 8 ? 22.266 -10.086 0.859 1 93.19 8 LEU B N 1
ATOM 916 C CA . LEU B 1 8 ? 21.031 -9.578 0.263 1 93.19 8 LEU B CA 1
ATOM 917 C C . LEU B 1 8 ? 20.609 -10.43 -0.924 1 93.19 8 LEU B C 1
ATOM 919 O O . LEU B 1 8 ? 21.453 -10.852 -1.727 1 93.19 8 LEU B O 1
ATOM 923 N N . ILE B 1 9 ? 19.266 -10.688 -0.997 1 93.38 9 ILE B N 1
ATOM 924 C CA . ILE B 1 9 ? 18.688 -11.367 -2.145 1 93.38 9 ILE B CA 1
ATOM 925 C C . ILE B 1 9 ? 17.656 -10.461 -2.814 1 93.38 9 ILE B C 1
ATOM 927 O O . ILE B 1 9 ? 16.781 -9.906 -2.145 1 93.38 9 ILE B O 1
ATOM 931 N N . SER B 1 10 ? 17.734 -10.25 -4.066 1 95.44 10 SER B N 1
ATOM 932 C CA . SER B 1 10 ? 16.766 -9.469 -4.816 1 95.44 10 SER B CA 1
ATOM 933 C C . SER B 1 10 ? 15.43 -10.195 -4.918 1 95.44 10 SER B C 1
ATOM 935 O O . SER B 1 10 ? 15.383 -11.375 -5.277 1 95.44 10 SER B O 1
ATOM 937 N N . MET B 1 11 ? 14.344 -9.492 -4.516 1 96.19 11 MET B N 1
ATOM 938 C CA . MET B 1 11 ? 12.992 -10.039 -4.551 1 96.19 11 MET B CA 1
ATOM 939 C C . MET B 1 11 ? 12.008 -9.023 -5.109 1 96.19 11 MET B C 1
ATOM 941 O O . MET B 1 11 ? 12.359 -7.871 -5.352 1 96.19 11 MET B O 1
ATOM 945 N N . LYS B 1 12 ? 10.844 -9.531 -5.348 1 97.56 12 LYS B N 1
ATOM 946 C CA . LYS B 1 12 ? 9.695 -8.672 -5.629 1 97.56 12 LYS B CA 1
ATOM 947 C C . LYS B 1 12 ? 8.828 -8.484 -4.383 1 97.56 12 LYS B C 1
ATOM 949 O O . LYS B 1 12 ? 8.586 -9.438 -3.641 1 97.56 12 LYS B O 1
ATOM 954 N N . ARG B 1 13 ? 8.547 -7.266 -4.121 1 98.44 13 ARG B N 1
ATOM 955 C CA . ARG B 1 13 ? 7.531 -6.922 -3.129 1 98.44 13 ARG B CA 1
ATOM 956 C C . ARG B 1 13 ? 6.18 -6.68 -3.789 1 98.44 13 ARG B C 1
ATOM 958 O O . ARG B 1 13 ? 6.082 -5.91 -4.75 1 98.44 13 ARG B O 1
ATOM 965 N N . ILE B 1 14 ? 5.145 -7.379 -3.367 1 98.62 14 ILE B N 1
ATOM 966 C CA . ILE B 1 14 ? 3.791 -7.219 -3.889 1 98.62 14 ILE B CA 1
ATOM 967 C C . ILE B 1 14 ? 2.881 -6.66 -2.799 1 98.62 14 ILE B C 1
ATOM 969 O O . ILE B 1 14 ? 2.908 -7.125 -1.658 1 98.62 14 ILE B O 1
ATOM 973 N N . GLU B 1 15 ? 2.213 -5.617 -3.127 1 98.75 15 GLU B N 1
ATOM 974 C CA . GLU B 1 15 ? 1.219 -4.969 -2.277 1 98.75 15 GLU B CA 1
ATOM 975 C C . GLU B 1 15 ? -0.172 -5.043 -2.902 1 98.75 15 GLU B C 1
ATOM 977 O O . GLU B 1 15 ? -0.407 -4.488 -3.977 1 98.75 15 GLU B O 1
ATOM 982 N N . ILE B 1 16 ? -1.073 -5.734 -2.207 1 98.5 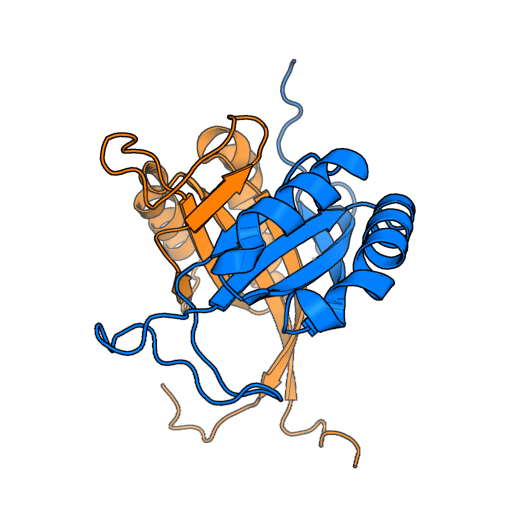16 ILE B N 1
ATOM 983 C CA . ILE B 1 16 ? -2.424 -5.949 -2.713 1 98.5 16 ILE B CA 1
ATOM 984 C C . ILE B 1 16 ? -3.438 -5.312 -1.764 1 98.5 16 ILE B C 1
ATOM 986 O O . ILE B 1 16 ? -3.412 -5.566 -0.558 1 98.5 16 ILE B O 1
ATOM 990 N N . VAL B 1 17 ? -4.246 -4.426 -2.248 1 97.62 17 VAL B N 1
ATOM 991 C CA . VAL B 1 17 ? -5.375 -3.863 -1.51 1 97.62 17 VAL B CA 1
ATOM 992 C C . VAL B 1 17 ? -6.68 -4.457 -2.033 1 97.62 17 VAL B C 1
ATOM 994 O O . VAL B 1 17 ? -6.934 -4.449 -3.24 1 97.62 17 VAL B O 1
ATOM 997 N N . ILE B 1 18 ? -7.449 -4.949 -1.17 1 97.19 18 ILE B N 1
ATOM 998 C CA . ILE B 1 18 ? -8.719 -5.551 -1.561 1 97.19 18 ILE B CA 1
ATOM 999 C C . ILE B 1 18 ? -9.781 -5.238 -0.508 1 97.19 18 ILE B C 1
ATOM 1001 O O . ILE B 1 18 ? -9.461 -4.812 0.603 1 97.19 18 ILE B O 1
ATOM 1005 N N . GLU B 1 19 ? -11.086 -5.453 -0.936 1 96.12 19 GLU B N 1
ATOM 1006 C CA . GLU B 1 19 ? -12.148 -5.445 0.066 1 96.12 19 GLU B CA 1
ATOM 1007 C C . GLU B 1 19 ? -11.93 -6.543 1.104 1 96.12 19 GLU B C 1
ATOM 1009 O O . GLU B 1 19 ? -11.602 -7.68 0.755 1 96.12 19 GLU B O 1
ATOM 1014 N N . GLU B 1 20 ? -12.109 -6.148 2.334 1 95.94 20 GLU B N 1
ATOM 1015 C CA . GLU B 1 20 ? -11.859 -7.098 3.412 1 95.94 20 GLU B CA 1
ATOM 1016 C C . GLU B 1 20 ? -12.688 -8.367 3.236 1 95.94 20 GLU B C 1
ATOM 1018 O O . GLU B 1 20 ? -12.242 -9.461 3.584 1 95.94 20 GLU B O 1
ATOM 1023 N N . GLU B 1 21 ? -13.859 -8.281 2.705 1 95.69 21 GLU B N 1
ATOM 1024 C CA . GLU B 1 21 ? -14.742 -9.414 2.48 1 95.69 21 GLU B CA 1
ATOM 1025 C C . GLU B 1 21 ? -14.102 -10.438 1.545 1 95.69 21 GLU B C 1
ATOM 1027 O O . GLU B 1 21 ? -14.484 -11.609 1.542 1 95.69 21 GLU B O 1
ATOM 1032 N N . GLU B 1 22 ? -13.125 -10.016 0.756 1 97.19 22 GLU B N 1
ATOM 1033 C CA . GLU B 1 22 ? -12.508 -10.875 -0.248 1 97.19 22 GLU B CA 1
ATOM 1034 C C . GLU B 1 22 ? -11.172 -11.43 0.244 1 97.19 22 GLU B C 1
ATOM 1036 O O . GLU B 1 22 ? -10.453 -12.094 -0.507 1 97.19 22 GLU B O 1
ATOM 1041 N N . LEU B 1 23 ? -10.828 -11.164 1.487 1 97.94 23 LEU B N 1
ATOM 1042 C CA . LEU B 1 23 ? -9.508 -11.508 2.006 1 97.94 23 LEU B CA 1
ATOM 1043 C C . LEU B 1 23 ? -9.289 -13.016 1.968 1 97.94 23 LEU B C 1
ATOM 1045 O O . LEU B 1 23 ? -8.234 -13.484 1.533 1 97.94 23 LEU B O 1
ATOM 1049 N N . ASP B 1 24 ? -10.289 -13.75 2.381 1 98.19 24 ASP B N 1
ATOM 1050 C CA . ASP B 1 24 ? -10.141 -15.195 2.393 1 98.19 24 ASP B CA 1
ATOM 1051 C C . ASP B 1 24 ? -9.938 -15.742 0.979 1 98.19 24 ASP B C 1
ATOM 1053 O O . ASP B 1 24 ? -9.172 -16.688 0.773 1 98.19 24 ASP B O 1
ATOM 1057 N N . ASN B 1 25 ? -10.664 -15.195 0.054 1 98.19 25 ASN B N 1
ATOM 1058 C CA . ASN B 1 25 ? -10.492 -15.586 -1.341 1 98.19 25 ASN B CA 1
ATOM 1059 C C . ASN B 1 25 ? -9.078 -15.297 -1.837 1 98.19 25 ASN B C 1
ATOM 1061 O O . ASN B 1 25 ? -8.492 -16.109 -2.559 1 98.19 25 ASN B O 1
ATOM 1065 N N . LEU B 1 26 ? -8.516 -14.18 -1.513 1 98.31 26 LEU B N 1
ATOM 1066 C CA . LEU B 1 26 ? -7.148 -13.844 -1.893 1 98.31 26 LEU B CA 1
ATOM 1067 C C . LEU B 1 26 ? -6.156 -14.82 -1.269 1 98.31 26 LEU B C 1
ATOM 1069 O O . LEU B 1 26 ? -5.219 -15.266 -1.933 1 98.31 26 LEU B O 1
ATOM 1073 N N . ILE B 1 27 ? -6.395 -15.109 0.025 1 98.19 27 ILE B N 1
ATOM 1074 C CA . ILE B 1 27 ? -5.484 -16 0.736 1 98.19 27 ILE B CA 1
ATOM 1075 C C . ILE B 1 27 ? -5.48 -17.375 0.066 1 98.19 27 ILE B C 1
ATOM 1077 O O . ILE B 1 27 ? -4.426 -18 -0.093 1 98.19 27 ILE B O 1
ATOM 1081 N N . GLU B 1 28 ? -6.605 -17.812 -0.325 1 97.88 28 GLU B N 1
ATOM 1082 C CA . GLU B 1 28 ? -6.684 -19.078 -1.057 1 97.88 28 GLU B CA 1
ATOM 1083 C C . GLU B 1 28 ? -5.914 -19 -2.371 1 97.88 28 GLU B C 1
ATOM 1085 O O . GLU B 1 28 ? -5.219 -19.953 -2.744 1 97.88 28 GLU B O 1
ATOM 1090 N N . LEU B 1 29 ? -6.078 -17.906 -3.082 1 97.19 29 LEU B N 1
ATOM 1091 C CA . LEU B 1 29 ? -5.352 -17.703 -4.328 1 97.19 29 LEU B CA 1
ATOM 1092 C C . LEU B 1 29 ? -3.846 -17.75 -4.094 1 97.19 29 LEU B C 1
ATOM 1094 O O . LEU B 1 29 ? -3.113 -18.375 -4.859 1 97.19 29 LEU B O 1
ATOM 1098 N N . LEU B 1 30 ? -3.369 -17.125 -3.025 1 97.81 30 LEU B N 1
ATOM 1099 C CA . LEU B 1 30 ? -1.946 -17.094 -2.703 1 97.81 30 LEU B CA 1
ATOM 1100 C C . LEU B 1 30 ? -1.441 -18.5 -2.371 1 97.81 30 LEU B C 1
ATOM 1102 O O . LEU B 1 30 ? -0.339 -18.875 -2.775 1 97.81 30 LEU B O 1
ATOM 1106 N N . ARG B 1 31 ? -2.26 -19.188 -1.632 1 96.69 31 ARG B N 1
ATOM 1107 C CA . ARG B 1 31 ? -1.913 -20.562 -1.3 1 96.69 31 ARG B CA 1
ATOM 1108 C C . ARG B 1 31 ? -1.746 -21.406 -2.561 1 96.69 31 ARG B C 1
ATOM 1110 O O . ARG B 1 31 ? -0.778 -22.156 -2.688 1 96.69 31 ARG B O 1
ATOM 1117 N N . SER B 1 32 ? -2.629 -21.266 -3.42 1 95.38 32 SER B N 1
ATOM 1118 C CA . SER B 1 32 ? -2.586 -22.031 -4.664 1 95.38 32 SER B CA 1
ATOM 1119 C C . SER B 1 32 ? -1.374 -21.641 -5.504 1 95.38 32 SER B C 1
ATOM 1121 O O . SER B 1 32 ? -0.908 -22.438 -6.328 1 95.38 32 SER B O 1
ATOM 1123 N N . ALA B 1 33 ? -0.845 -20.469 -5.359 1 94.62 33 ALA B N 1
ATOM 1124 C CA . ALA B 1 33 ? 0.336 -19.984 -6.07 1 94.62 33 ALA B CA 1
ATOM 1125 C C . ALA B 1 33 ? 1.612 -20.312 -5.301 1 94.62 33 ALA B C 1
ATOM 1127 O O . ALA B 1 33 ? 2.695 -19.844 -5.648 1 94.62 33 ALA B O 1
ATOM 1128 N N . ASP B 1 34 ? 1.464 -20.969 -4.133 1 94.69 34 ASP B N 1
ATOM 1129 C CA . ASP B 1 34 ? 2.58 -21.484 -3.34 1 94.69 34 ASP B CA 1
ATOM 1130 C C . ASP B 1 34 ? 3.307 -20.344 -2.627 1 94.69 34 ASP B C 1
ATOM 1132 O O . ASP B 1 34 ? 4.539 -20.344 -2.543 1 94.69 34 ASP B O 1
ATOM 1136 N N . VAL B 1 35 ? 2.516 -19.359 -2.35 1 95.06 35 VAL B N 1
ATOM 1137 C CA . VAL B 1 35 ? 3.062 -18.281 -1.52 1 95.06 35 VAL B CA 1
ATOM 1138 C C . VAL B 1 35 ? 3.176 -18.766 -0.073 1 95.06 35 VAL B C 1
ATOM 1140 O O . VAL B 1 35 ? 2.211 -19.281 0.493 1 95.06 35 VAL B O 1
ATOM 1143 N N . ARG B 1 36 ? 4.328 -18.547 0.505 1 88.25 36 ARG B N 1
ATOM 1144 C CA . ARG B 1 36 ? 4.586 -19.141 1.812 1 88.25 36 ARG B CA 1
ATOM 1145 C C . ARG B 1 36 ? 4.422 -18.109 2.926 1 88.25 36 ARG B C 1
ATOM 1147 O O . ARG B 1 36 ? 4.246 -18.469 4.0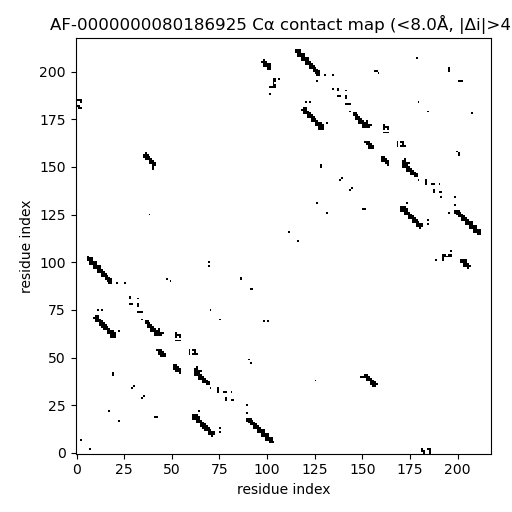9 1 88.25 36 ARG B O 1
ATOM 1154 N N . GLY B 1 37 ? 4.637 -16.906 2.629 1 96.12 37 GLY B N 1
ATOM 1155 C CA . GLY B 1 37 ? 4.562 -15.852 3.633 1 96.12 37 GLY B CA 1
ATOM 1156 C C . GLY B 1 37 ? 3.914 -14.578 3.117 1 96.12 37 GLY B C 1
ATOM 1157 O O . GLY B 1 37 ? 4.199 -14.141 2.002 1 96.12 37 GLY B O 1
ATOM 1158 N N . TYR B 1 38 ? 3.102 -14.078 3.947 1 98.38 38 TYR B N 1
ATOM 1159 C CA . TYR B 1 38 ? 2.486 -12.789 3.668 1 98.38 38 TYR B CA 1
ATOM 1160 C C . TYR B 1 38 ? 2.111 -12.07 4.961 1 98.38 38 TYR B C 1
ATOM 1162 O O . TYR B 1 38 ? 2.066 -12.688 6.027 1 98.38 38 TYR B O 1
ATOM 1170 N N . THR B 1 39 ? 2 -10.789 4.957 1 98.62 39 THR B N 1
ATOM 1171 C CA . THR B 1 39 ? 1.528 -9.945 6.043 1 98.62 39 THR B CA 1
ATOM 1172 C C . THR B 1 39 ? 0.162 -9.344 5.715 1 98.62 39 THR B C 1
ATOM 1174 O O . THR B 1 39 ? -0.074 -8.906 4.586 1 98.62 39 THR B O 1
ATOM 1177 N N . VAL B 1 40 ? -0.808 -9.352 6.641 1 98.69 40 VAL B N 1
ATOM 1178 C CA . VAL B 1 40 ? -2.113 -8.711 6.492 1 98.69 40 VAL B CA 1
ATOM 1179 C C . VAL B 1 40 ? -2.213 -7.512 7.43 1 98.69 40 VAL B C 1
ATOM 1181 O O . VAL B 1 40 ? -1.911 -7.621 8.617 1 98.69 40 VAL B O 1
ATOM 1184 N N . ILE B 1 41 ? -2.576 -6.387 6.902 1 97.94 41 ILE B N 1
ATOM 1185 C CA . ILE B 1 41 ? -2.904 -5.195 7.676 1 97.94 41 ILE B CA 1
ATOM 1186 C C . ILE B 1 41 ? -4.383 -4.863 7.508 1 97.94 41 ILE B C 1
ATOM 1188 O O . ILE B 1 41 ? -4.844 -4.59 6.395 1 97.94 41 ILE B O 1
ATOM 1192 N N . LYS B 1 42 ? -5.117 -4.902 8.523 1 95.25 42 LYS B N 1
ATOM 1193 C CA . LYS B 1 42 ? -6.527 -4.527 8.516 1 95.25 42 LYS B CA 1
ATOM 1194 C C . LYS B 1 42 ? -6.977 -4.031 9.883 1 95.25 42 LYS B C 1
ATOM 1196 O O . LYS B 1 42 ? -6.387 -4.398 10.906 1 95.25 42 LYS B O 1
ATOM 1201 N N . PRO B 1 43 ? -7.938 -3.18 9.992 1 94.69 43 PRO B N 1
ATOM 1202 C CA . PRO B 1 43 ? -8.68 -2.609 8.867 1 94.69 43 PRO B CA 1
ATOM 1203 C C . PRO B 1 43 ? -7.898 -1.517 8.141 1 94.69 43 PRO B C 1
ATOM 1205 O O . PRO B 1 43 ? -6.98 -0.924 8.711 1 94.69 43 PRO B O 1
ATOM 1208 N N . ALA B 1 44 ? -8.172 -1.39 6.879 1 96.38 44 ALA B N 1
ATOM 1209 C CA . ALA B 1 44 ? -7.695 -0.247 6.105 1 96.38 44 ALA B CA 1
ATOM 1210 C C . ALA B 1 44 ? -8.852 0.481 5.426 1 96.38 44 ALA B C 1
ATOM 1212 O O . ALA B 1 44 ? -9.898 -0.115 5.16 1 96.38 44 ALA B O 1
ATOM 1213 N N . GLY B 1 45 ? -8.641 1.739 5.242 1 95.62 45 GLY B N 1
ATOM 1214 C CA . GLY B 1 45 ? -9.586 2.545 4.492 1 95.62 45 GLY B CA 1
ATOM 1215 C C . GLY B 1 45 ? -9 3.129 3.221 1 95.62 45 GLY B C 1
ATOM 1216 O O . GLY B 1 45 ? -7.969 2.666 2.736 1 95.62 45 GLY B O 1
ATOM 1217 N N . GLY B 1 46 ? -9.773 4.09 2.691 1 95.62 46 GLY B N 1
ATOM 1218 C CA . GLY B 1 46 ? -9.258 4.75 1.501 1 95.62 46 GLY B CA 1
ATOM 1219 C C . GLY B 1 46 ? -10.344 5.137 0.516 1 95.62 46 GLY B C 1
ATOM 1220 O O . GLY B 1 46 ? -11.516 5.238 0.884 1 95.62 46 GLY B O 1
ATOM 1221 N N . LEU B 1 47 ? -9.836 5.48 -0.634 1 95.12 47 LEU B N 1
ATOM 1222 C CA . LEU B 1 47 ? -10.656 5.895 -1.772 1 95.12 47 LEU B CA 1
ATOM 1223 C C . LEU B 1 47 ? -10.25 5.129 -3.031 1 95.12 47 LEU B C 1
ATOM 1225 O O . LEU B 1 47 ? -9.062 4.949 -3.303 1 95.12 47 LEU B O 1
ATOM 1229 N N . GLY B 1 48 ? -11.281 4.652 -3.766 1 93 48 GLY B N 1
ATOM 1230 C CA . GLY B 1 48 ? -11.094 4.016 -5.059 1 93 48 GLY B CA 1
ATOM 1231 C C . GLY B 1 48 ? -12.336 4.051 -5.93 1 93 48 GLY B C 1
ATOM 1232 O O . GLY B 1 48 ? -13.234 4.867 -5.707 1 93 48 GLY B O 1
ATOM 1233 N N . SER B 1 49 ? -12.273 3.184 -6.926 1 90.5 49 SER B N 1
ATOM 1234 C CA . SER B 1 49 ? -13.359 3.145 -7.898 1 90.5 49 SER B CA 1
ATOM 1235 C C . SER B 1 49 ? -14.672 2.746 -7.238 1 90.5 49 SER B C 1
ATOM 1237 O O . SER B 1 49 ? -15.75 3.018 -7.773 1 90.5 49 SER B O 1
ATOM 1239 N N . ARG B 1 50 ? -14.641 2.215 -6.09 1 90.5 50 ARG B N 1
ATOM 1240 C CA . ARG B 1 50 ? -15.844 1.755 -5.406 1 90.5 50 ARG B CA 1
ATOM 1241 C C . ARG B 1 50 ? -16.219 2.697 -4.27 1 90.5 50 ARG B C 1
ATOM 1243 O O . ARG B 1 50 ? -17.047 2.35 -3.416 1 90.5 50 ARG B O 1
ATOM 1250 N N . GLY B 1 51 ? -15.578 3.793 -4.27 1 90.5 51 GLY B N 1
ATOM 1251 C CA . GLY B 1 51 ? -15.914 4.824 -3.301 1 90.5 51 GLY B CA 1
ATOM 1252 C C . GLY B 1 51 ? -14.945 4.895 -2.137 1 90.5 51 GLY B C 1
ATOM 1253 O O . GLY B 1 51 ? -13.844 4.348 -2.207 1 90.5 51 GLY B O 1
ATOM 1254 N N . GLU B 1 52 ? -15.43 5.695 -1.119 1 91.44 52 GLU B N 1
ATOM 1255 C CA . GLU B 1 52 ? -14.594 5.918 0.056 1 91.44 52 GLU B CA 1
ATOM 1256 C C . GLU B 1 52 ? -14.953 4.949 1.18 1 91.44 52 GLU B C 1
ATOM 1258 O O . GLU B 1 52 ? -16.141 4.68 1.422 1 91.44 52 GLU B O 1
ATOM 1263 N N . ARG B 1 53 ? -13.938 4.406 1.832 1 90.81 53 ARG B N 1
ATOM 1264 C CA . ARG B 1 53 ? -14.086 3.564 3.014 1 90.81 53 ARG B CA 1
ATOM 1265 C C . ARG B 1 53 ? -13.375 4.172 4.215 1 90.81 53 ARG B C 1
ATOM 1267 O O . ARG B 1 53 ? -12.211 4.57 4.121 1 90.81 53 ARG B O 1
ATOM 1274 N N . LYS B 1 54 ? -14.125 4.289 5.312 1 88.31 54 LYS B N 1
ATOM 1275 C CA . LYS B 1 54 ? -13.578 4.809 6.562 1 88.31 54 LYS B CA 1
ATOM 1276 C C . LYS B 1 54 ? -13.695 3.781 7.684 1 88.31 54 LYS B C 1
ATOM 1278 O O . LYS B 1 54 ? -14.781 3.555 8.219 1 88.31 54 LYS B O 1
ATOM 1283 N N . PRO B 1 55 ? -12.602 3.23 8.117 1 79.44 55 PRO B N 1
ATOM 1284 C CA . PRO B 1 55 ? -12.656 2.143 9.102 1 79.44 55 PRO B CA 1
ATOM 1285 C C . PRO B 1 55 ? -13.281 2.574 10.422 1 79.44 55 PRO B C 1
ATOM 1287 O O . PRO B 1 55 ? -13.82 1.742 11.156 1 79.44 55 PRO B O 1
ATOM 1290 N N . ASP B 1 56 ? -13.18 3.715 10.859 1 76.62 56 ASP B N 1
ATOM 1291 C CA . ASP B 1 56 ? -13.68 4.137 12.164 1 76.62 56 ASP B CA 1
ATOM 1292 C C . ASP B 1 56 ? -15.188 4.383 12.117 1 76.62 56 ASP B C 1
ATOM 1294 O O . ASP B 1 56 ? -15.766 4.902 13.078 1 76.62 56 ASP B O 1
ATOM 1298 N N . GLU B 1 57 ? -15.773 3.969 10.977 1 74.06 57 GLU B N 1
ATOM 1299 C CA . GLU B 1 57 ? -17.219 4.133 10.891 1 74.06 57 GLU B CA 1
ATOM 1300 C C . GLU B 1 57 ? -17.938 2.787 11 1 74.06 57 GLU B C 1
ATOM 1302 O O . GLU B 1 57 ? -18.031 2.049 10.016 1 74.06 57 GLU B O 1
ATOM 1307 N N . PRO B 1 58 ? -18.25 2.443 12.273 1 64.44 58 PRO B N 1
ATOM 1308 C CA . PRO B 1 58 ? -18.766 1.113 12.602 1 64.44 58 PRO B CA 1
ATOM 1309 C C . PRO B 1 58 ? -19.938 0.703 11.703 1 64.44 58 PRO B C 1
ATOM 1311 O O . PRO B 1 58 ? -20.188 -0.491 11.523 1 64.44 58 PRO B O 1
ATOM 1314 N N . PHE B 1 59 ? -20.734 1.623 11.391 1 64.06 59 PHE B N 1
ATOM 1315 C CA . PHE B 1 59 ? -21.938 1.195 10.695 1 64.06 59 PHE B CA 1
ATOM 1316 C C . PHE B 1 59 ? -21.672 0.948 9.219 1 64.06 59 PHE B C 1
ATOM 1318 O O . PHE B 1 59 ? -22.547 0.482 8.492 1 64.06 59 PHE B O 1
ATOM 1325 N N . LEU B 1 60 ? -20.5 1.279 8.773 1 62.12 60 LEU B N 1
ATOM 1326 C CA . LEU B 1 60 ? -20.141 1.043 7.375 1 62.12 60 LEU B CA 1
ATOM 1327 C C . LEU B 1 60 ? -19.141 -0.11 7.258 1 62.12 60 LEU B C 1
ATOM 1329 O O . LEU B 1 60 ? -18.062 -0.063 7.844 1 62.12 60 LEU B O 1
ATOM 1333 N N . LYS B 1 61 ? -19.766 -1.373 7.312 1 61.5 61 LYS B N 1
ATOM 1334 C CA . LYS B 1 61 ? -19.156 -2.695 7.391 1 61.5 61 LYS B CA 1
ATOM 1335 C C . LYS B 1 61 ? -18.109 -2.877 6.297 1 61.5 61 LYS B C 1
ATOM 1337 O O . LYS B 1 61 ? -17.422 -3.898 6.254 1 61.5 61 LYS B O 1
ATOM 1342 N N . GLU B 1 62 ? -17.688 -1.958 5.582 1 79.25 62 GLU B N 1
ATOM 1343 C CA . GLU B 1 62 ? -16.906 -2.434 4.438 1 79.25 62 GLU B CA 1
ATOM 1344 C C . GLU B 1 62 ? -15.508 -1.834 4.426 1 79.25 62 GLU B C 1
ATOM 1346 O O . GLU B 1 62 ? -15.281 -0.784 3.82 1 79.25 62 GLU B O 1
ATOM 1351 N N . ASP B 1 63 ? -14.617 -2.518 5.191 1 92.06 63 ASP B N 1
ATOM 1352 C CA . ASP B 1 63 ? -13.219 -2.092 5.246 1 92.06 63 ASP B CA 1
ATOM 1353 C C . ASP B 1 63 ? -12.383 -2.805 4.184 1 92.06 63 ASP B C 1
ATOM 1355 O O . ASP B 1 63 ? -12.875 -3.719 3.516 1 92.06 63 ASP B O 1
ATOM 1359 N N . ASN B 1 64 ? -11.203 -2.229 3.988 1 96 64 ASN B N 1
ATOM 1360 C CA . ASN B 1 64 ? -10.211 -2.883 3.137 1 96 64 ASN B CA 1
ATOM 1361 C C . ASN B 1 64 ? -9.18 -3.646 3.959 1 96 64 ASN B C 1
ATOM 1363 O O . ASN B 1 64 ? -9.125 -3.508 5.184 1 96 64 ASN B O 1
ATOM 1367 N N . ALA B 1 65 ? -8.5 -4.508 3.252 1 97.81 65 ALA B N 1
ATOM 1368 C CA . ALA B 1 65 ? -7.289 -5.145 3.762 1 97.81 65 ALA B CA 1
ATOM 1369 C C . ALA B 1 65 ? -6.113 -4.918 2.818 1 97.81 65 ALA B C 1
ATOM 1371 O O . ALA B 1 65 ? -6.289 -4.871 1.598 1 97.81 65 ALA B O 1
ATOM 1372 N N . VAL B 1 66 ? -4.969 -4.727 3.414 1 98.56 66 VAL B N 1
ATOM 1373 C CA . VAL B 1 66 ? -3.715 -4.668 2.672 1 98.56 66 VAL B CA 1
ATOM 1374 C C . VAL B 1 66 ? -2.914 -5.949 2.904 1 98.56 66 VAL B C 1
ATOM 1376 O O . VAL B 1 66 ? -2.67 -6.336 4.051 1 98.56 66 VAL B O 1
ATOM 1379 N N . VAL B 1 67 ? -2.521 -6.59 1.83 1 98.81 67 VAL B N 1
ATOM 1380 C CA . VAL B 1 67 ? -1.709 -7.801 1.895 1 98.81 67 VAL B CA 1
ATOM 1381 C C . VAL B 1 67 ? -0.357 -7.551 1.229 1 98.81 67 VAL B C 1
ATOM 1383 O O . VAL B 1 67 ? -0.296 -7.102 0.082 1 98.81 67 VAL B O 1
ATOM 1386 N N . ILE B 1 68 ? 0.692 -7.832 1.969 1 98.81 68 ILE B N 1
ATOM 1387 C CA . ILE B 1 68 ? 2.045 -7.605 1.474 1 98.81 68 ILE B CA 1
ATOM 1388 C C . ILE B 1 68 ? 2.822 -8.922 1.474 1 98.81 68 ILE B C 1
ATOM 1390 O O . ILE B 1 68 ? 2.736 -9.695 2.428 1 98.81 68 ILE B O 1
ATOM 1394 N N . LEU B 1 69 ? 3.521 -9.164 0.422 1 98.5 69 LEU B N 1
ATOM 1395 C CA . LEU B 1 69 ? 4.402 -10.32 0.384 1 98.5 69 LEU B CA 1
ATOM 1396 C C . LEU B 1 69 ? 5.668 -10.023 -0.41 1 98.5 69 LEU B C 1
ATOM 1398 O 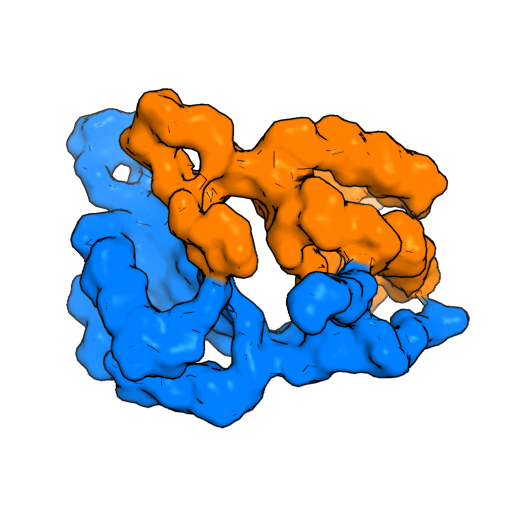O . LEU B 1 69 ? 5.703 -9.062 -1.189 1 98.5 69 LEU B O 1
ATOM 1402 N N . ALA B 1 70 ? 6.723 -10.711 -0.139 1 98.12 70 ALA B N 1
ATOM 1403 C CA . ALA B 1 70 ? 7.957 -10.727 -0.916 1 98.12 70 ALA B CA 1
ATOM 1404 C C . ALA B 1 70 ? 8.227 -12.117 -1.488 1 98.12 70 ALA B C 1
ATOM 1406 O O . ALA B 1 70 ? 8.023 -13.125 -0.81 1 98.12 70 ALA B O 1
ATOM 1407 N N . CYS B 1 71 ? 8.625 -12.141 -2.732 1 97.44 71 CYS B N 1
ATOM 1408 C CA . CYS B 1 71 ? 8.844 -13.43 -3.385 1 97.44 71 CYS B CA 1
ATOM 1409 C C . CYS B 1 71 ? 9.789 -13.281 -4.57 1 97.44 71 CYS B C 1
ATOM 1411 O O . CYS B 1 71 ? 10.156 -12.172 -4.941 1 97.44 71 CYS B O 1
ATOM 1413 N N . GLU B 1 72 ? 10.203 -14.383 -5.039 1 95.62 72 GLU B N 1
ATOM 1414 C CA . GLU B 1 72 ? 11.023 -14.383 -6.246 1 95.62 72 GLU B CA 1
ATOM 1415 C C . GLU B 1 72 ? 10.219 -13.938 -7.465 1 95.62 72 GLU B C 1
ATOM 1417 O O . GLU B 1 72 ? 8.984 -13.969 -7.441 1 95.62 72 GLU B O 1
ATOM 1422 N N . GLU B 1 73 ? 10.938 -13.578 -8.469 1 95.38 73 GLU B N 1
ATOM 1423 C CA . GLU B 1 73 ? 10.32 -13.039 -9.68 1 95.38 73 GLU B CA 1
ATOM 1424 C C . GLU B 1 73 ? 9.336 -14.031 -10.289 1 95.38 73 GLU B C 1
ATOM 1426 O O . GLU B 1 73 ? 8.234 -13.656 -10.695 1 95.38 73 GLU B O 1
ATOM 1431 N N . LYS B 1 74 ? 9.719 -15.312 -10.352 1 94.75 74 LYS B N 1
ATOM 1432 C CA . LYS B 1 74 ? 8.859 -16.344 -10.945 1 94.75 74 LYS B CA 1
ATOM 1433 C C . LYS B 1 74 ? 7.562 -16.484 -10.164 1 94.75 74 LYS B C 1
ATOM 1435 O O . LYS B 1 74 ? 6.492 -16.641 -10.75 1 94.75 74 LYS B O 1
ATOM 1440 N N . GLN B 1 75 ? 7.684 -16.5 -8.891 1 95.81 75 GLN B N 1
ATOM 1441 C CA . GLN B 1 75 ? 6.504 -16.578 -8.039 1 95.81 75 GLN B CA 1
ATOM 1442 C C . GLN B 1 75 ? 5.621 -15.344 -8.195 1 95.81 75 GLN B C 1
ATOM 1444 O O . GLN B 1 75 ? 4.395 -15.445 -8.18 1 95.81 75 GLN B O 1
ATOM 1449 N N . ALA B 1 76 ? 6.25 -14.242 -8.273 1 97 76 ALA B N 1
ATOM 1450 C CA . ALA B 1 76 ? 5.504 -13.008 -8.508 1 97 76 ALA B CA 1
ATOM 1451 C C . ALA B 1 76 ? 4.684 -13.094 -9.789 1 97 76 ALA B C 1
ATOM 1453 O O . ALA B 1 76 ? 3.52 -12.688 -9.82 1 97 76 ALA B O 1
ATOM 1454 N N . GLU B 1 77 ? 5.324 -13.586 -10.805 1 95.44 77 GLU B N 1
ATOM 1455 C CA . GLU B 1 77 ? 4.621 -13.75 -12.07 1 95.44 77 GLU B CA 1
ATOM 1456 C C . GLU B 1 77 ? 3.393 -14.641 -11.906 1 95.44 77 GLU B C 1
ATOM 1458 O O . GLU B 1 77 ? 2.318 -14.32 -12.422 1 95.44 77 GLU B O 1
ATOM 1463 N N . ARG B 1 78 ? 3.527 -15.703 -11.164 1 95.69 78 ARG B N 1
ATOM 1464 C CA . ARG B 1 78 ? 2.412 -16.609 -10.93 1 95.69 78 ARG B CA 1
ATOM 1465 C C . ARG B 1 78 ? 1.294 -15.93 -10.156 1 95.69 78 ARG B C 1
ATOM 1467 O O . ARG B 1 78 ? 0.119 -16.047 -10.508 1 95.69 78 ARG B O 1
ATOM 1474 N N . VAL B 1 79 ? 1.661 -15.242 -9.148 1 97.12 79 VAL B N 1
ATOM 1475 C CA . VAL B 1 79 ? 0.69 -14.531 -8.32 1 97.12 79 VAL B CA 1
ATOM 1476 C C . VAL B 1 79 ? -0.084 -13.531 -9.18 1 97.12 79 VAL B C 1
ATOM 1478 O O . VAL B 1 79 ? -1.316 -13.508 -9.156 1 97.12 79 VAL B O 1
ATOM 1481 N N . ILE B 1 80 ? 0.649 -12.742 -9.953 1 96.56 80 ILE B N 1
ATOM 1482 C CA . ILE B 1 80 ? 0.047 -11.68 -10.75 1 96.56 80 ILE B CA 1
ATOM 1483 C C . ILE B 1 80 ? -0.879 -12.281 -11.805 1 96.56 80 ILE B C 1
ATOM 1485 O O . ILE B 1 80 ? -1.994 -11.797 -12.008 1 96.56 80 ILE B O 1
ATOM 1489 N N . MET B 1 81 ? -0.436 -13.297 -12.438 1 93.56 81 MET B N 1
ATOM 1490 C CA . MET B 1 81 ? -1.217 -13.906 -13.508 1 93.56 81 MET B CA 1
ATOM 1491 C C . MET B 1 81 ? -2.51 -14.508 -12.961 1 93.56 81 MET B C 1
ATOM 1493 O O . MET B 1 81 ? -3.541 -14.484 -13.633 1 93.56 81 MET B O 1
ATOM 1497 N N . THR B 1 82 ? -2.465 -15 -11.773 1 94.56 82 THR B N 1
ATOM 1498 C CA . THR B 1 82 ? -3.643 -15.617 -11.172 1 94.56 82 THR B CA 1
ATOM 1499 C C . THR B 1 82 ? -4.562 -14.555 -10.57 1 94.56 82 THR B C 1
ATOM 1501 O O . THR B 1 82 ? -5.785 -14.695 -10.602 1 94.56 82 THR B O 1
ATOM 1504 N N . LEU B 1 83 ? -4.023 -13.516 -10.086 1 96.06 83 LEU B N 1
ATOM 1505 C CA . LEU B 1 83 ? -4.758 -12.477 -9.375 1 96.06 83 LEU B CA 1
ATOM 1506 C C . LEU B 1 83 ? -5.414 -11.508 -10.359 1 96.06 83 LEU B C 1
ATOM 1508 O O . LEU B 1 83 ? -6.527 -11.039 -10.117 1 96.06 83 LEU B O 1
ATOM 1512 N N . ARG B 1 84 ? -4.727 -11.242 -11.422 1 94.31 84 ARG B N 1
ATOM 1513 C CA . ARG B 1 84 ? -5.09 -10.164 -12.336 1 94.31 84 ARG B CA 1
ATOM 1514 C C . ARG B 1 84 ? -6.547 -10.289 -12.773 1 94.31 84 ARG B C 1
ATOM 1516 O O . ARG B 1 84 ? -7.305 -9.32 -12.703 1 94.31 84 ARG B O 1
ATOM 1523 N N . PRO B 1 85 ? -7.074 -11.438 -13.164 1 92.88 85 PRO B N 1
ATOM 1524 C CA . PRO B 1 85 ? -8.469 -11.555 -13.609 1 92.88 85 PRO B CA 1
ATOM 1525 C C . PRO B 1 85 ? -9.469 -11.344 -12.484 1 92.88 85 PRO B C 1
ATOM 1527 O O . PRO B 1 85 ? -10.648 -11.094 -12.734 1 92.88 85 PRO B O 1
ATOM 1530 N N . LYS B 1 86 ? -9.016 -11.406 -11.234 1 94.5 86 LYS B N 1
ATOM 1531 C CA . LYS B 1 86 ? -9.914 -11.359 -10.086 1 94.5 86 LYS B CA 1
ATOM 1532 C C . LYS B 1 86 ? -9.898 -9.977 -9.43 1 94.5 86 LYS B C 1
ATOM 1534 O O . LYS B 1 86 ? -10.727 -9.688 -8.562 1 94.5 86 LYS B O 1
ATOM 1539 N N . LEU B 1 87 ? -9.031 -9.141 -9.82 1 93.38 87 LEU B N 1
ATOM 1540 C CA . LEU B 1 87 ? -8.805 -7.867 -9.141 1 93.38 87 LEU B CA 1
ATOM 1541 C C . LEU B 1 87 ? -10.062 -7.004 -9.164 1 93.38 87 LEU B C 1
ATOM 1543 O O . LEU B 1 87 ? -10.367 -6.32 -8.188 1 93.38 87 LEU B O 1
ATOM 1547 N N . LYS B 1 88 ? -10.727 -7.082 -10.273 1 89.88 88 LYS B N 1
ATOM 1548 C CA . LYS B 1 88 ? -11.961 -6.312 -10.367 1 89.88 88 LYS B CA 1
ATOM 1549 C C . LYS B 1 88 ? -12.969 -6.746 -9.305 1 89.88 88 LYS B C 1
ATOM 1551 O O . LYS B 1 88 ? -13.602 -5.906 -8.664 1 89.88 88 LYS B O 1
ATOM 1556 N N . ASP B 1 89 ? -13.07 -8.07 -9.109 1 92.25 89 ASP B N 1
ATOM 1557 C CA . ASP B 1 89 ? -14.008 -8.625 -8.141 1 92.25 89 ASP B CA 1
ATOM 1558 C C . ASP B 1 89 ? -13.539 -8.352 -6.711 1 92.25 89 ASP B C 1
ATOM 1560 O O . ASP B 1 89 ? -14.359 -8.125 -5.816 1 92.25 89 ASP B O 1
ATOM 1564 N N . PHE B 1 90 ? -12.32 -8.398 -6.465 1 93.06 90 PHE B N 1
ATOM 1565 C CA . PHE B 1 90 ? -11.758 -8.219 -5.133 1 93.06 90 PHE B CA 1
ATOM 1566 C C . PHE B 1 90 ? -11.805 -6.758 -4.711 1 93.06 90 PHE B C 1
ATOM 1568 O O . PHE B 1 90 ? -11.852 -6.449 -3.52 1 93.06 90 PHE B O 1
ATOM 1575 N N . GLY B 1 91 ? -11.898 -5.98 -5.73 1 87.5 91 GLY B N 1
ATOM 1576 C CA . GLY B 1 91 ? -11.789 -4.566 -5.406 1 87.5 91 GLY B CA 1
ATOM 1577 C C . GLY B 1 91 ? -10.398 -4.156 -4.965 1 87.5 91 GLY B C 1
ATOM 1578 O O . GLY B 1 91 ? -9.609 -4.992 -4.527 1 87.5 91 GLY B O 1
ATOM 1579 N N . GLY B 1 92 ? -9.891 -3.184 -5.57 1 89.88 92 GLY B N 1
ATOM 1580 C CA . GLY B 1 92 ? -8.641 -2.631 -5.07 1 89.88 92 GLY B CA 1
ATOM 1581 C C . GLY B 1 92 ? -7.555 -2.564 -6.125 1 89.88 92 GLY B C 1
ATOM 1582 O O . GLY B 1 92 ? -7.816 -2.188 -7.27 1 89.88 92 GLY B O 1
ATOM 1583 N N . MET B 1 93 ? -6.34 -2.799 -5.621 1 95.19 93 MET B N 1
ATOM 1584 C CA . MET B 1 93 ? -5.184 -2.598 -6.488 1 95.19 93 MET B CA 1
ATOM 1585 C C . MET B 1 93 ? -4.047 -3.543 -6.109 1 95.19 93 MET B C 1
ATOM 1587 O O . MET B 1 93 ? -4.062 -4.137 -5.027 1 95.19 93 MET B O 1
ATOM 1591 N N . CYS B 1 94 ? -3.172 -3.705 -7.047 1 97.56 94 CYS B N 1
ATOM 1592 C CA . CYS B 1 94 ? -1.959 -4.488 -6.844 1 97.56 94 CYS B CA 1
ATOM 1593 C C . CYS B 1 94 ? -0.735 -3.742 -7.363 1 97.56 94 CYS B C 1
ATOM 1595 O O . CYS B 1 94 ? -0.704 -3.326 -8.523 1 97.56 94 CYS B O 1
ATOM 1597 N N . LEU B 1 95 ? 0.201 -3.557 -6.504 1 98.19 95 LEU B N 1
ATOM 1598 C CA . LEU B 1 95 ? 1.472 -2.922 -6.84 1 98.19 95 LEU B CA 1
ATOM 1599 C C . LEU B 1 95 ? 2.625 -3.908 -6.699 1 98.19 95 LEU B C 1
ATOM 1601 O O . LEU B 1 95 ? 2.656 -4.703 -5.758 1 98.19 95 LEU B O 1
ATOM 1605 N N . VAL B 1 96 ? 3.559 -3.768 -7.613 1 98.25 96 VAL B N 1
ATOM 1606 C CA . VAL B 1 96 ? 4.777 -4.57 -7.574 1 98.25 96 VAL B CA 1
ATOM 1607 C C . VAL B 1 96 ? 6 -3.652 -7.559 1 98.25 96 VAL B C 1
ATOM 1609 O O . VAL B 1 96 ? 6.055 -2.67 -8.305 1 98.25 96 VAL B O 1
ATOM 1612 N N . SER B 1 97 ? 6.949 -3.912 -6.688 1 98.31 97 SER B N 1
ATOM 1613 C CA . SER B 1 97 ? 8.211 -3.182 -6.625 1 98.31 97 SER B CA 1
ATOM 1614 C C . SER B 1 97 ? 9.383 -4.125 -6.398 1 98.31 97 SER B C 1
ATOM 1616 O O . SER B 1 97 ? 9.195 -5.289 -6.039 1 98.31 97 SER B O 1
ATOM 1618 N N . ASP B 1 98 ? 10.57 -3.633 -6.695 1 97.69 98 ASP B N 1
ATOM 1619 C CA . ASP B 1 98 ? 11.781 -4.363 -6.344 1 97.69 98 ASP B CA 1
ATOM 1620 C C . ASP B 1 98 ? 12.125 -4.18 -4.867 1 97.69 98 ASP B C 1
ATOM 1622 O O . ASP B 1 98 ? 11.844 -3.133 -4.285 1 97.69 98 ASP B O 1
ATOM 1626 N N . CYS B 1 99 ? 12.68 -5.234 -4.316 1 97.44 99 CYS B N 1
ATOM 1627 C CA . CYS B 1 99 ? 13.18 -5.137 -2.953 1 97.44 99 CYS B CA 1
ATOM 1628 C C . CYS B 1 99 ? 14.344 -6.102 -2.732 1 97.44 99 CYS B C 1
ATOM 1630 O O . CYS B 1 99 ? 14.648 -6.922 -3.598 1 97.44 99 CYS B O 1
ATOM 1632 N N . GLN B 1 100 ? 15.094 -5.84 -1.689 1 96.25 100 GLN B N 1
ATOM 1633 C CA . GLN B 1 100 ? 16.141 -6.742 -1.235 1 96.25 100 GLN B CA 1
ATOM 1634 C C . GLN B 1 100 ? 15.773 -7.395 0.094 1 96.25 100 GLN B C 1
ATOM 1636 O O . GLN B 1 100 ? 15.352 -6.711 1.031 1 96.25 100 GLN B O 1
ATOM 1641 N N . TRP B 1 101 ? 15.875 -8.711 0.091 1 94.19 101 TRP B N 1
ATOM 1642 C CA . TRP B 1 101 ? 15.625 -9.5 1.293 1 94.19 101 TRP B CA 1
ATOM 1643 C C . TRP B 1 101 ? 16.922 -9.742 2.064 1 94.19 101 TRP B C 1
ATOM 1645 O O . TRP B 1 101 ? 17.922 -10.188 1.491 1 94.19 101 TRP B O 1
ATOM 1655 N N . VAL B 1 102 ? 16.891 -9.414 3.387 1 94.94 102 VAL B N 1
ATOM 1656 C CA . VAL B 1 102 ? 18.031 -9.664 4.27 1 94.94 102 VAL B CA 1
ATOM 1657 C C . VAL B 1 102 ? 18.016 -11.125 4.723 1 94.94 102 VAL B C 1
ATOM 1659 O O . VAL B 1 102 ? 17.047 -11.586 5.324 1 94.94 102 VAL B O 1
ATOM 1662 N N . ILE B 1 103 ? 19.031 -11.781 4.336 1 87.75 103 ILE B N 1
ATOM 1663 C CA . ILE B 1 103 ? 19.141 -13.188 4.699 1 87.75 103 ILE B CA 1
ATOM 1664 C C . ILE B 1 103 ? 19.484 -13.32 6.18 1 87.75 103 ILE B C 1
ATOM 1666 O O . ILE B 1 103 ? 20.5 -12.805 6.633 1 87.75 103 ILE B O 1
ATOM 1670 N N . GLY B 1 104 ? 18.438 -13.727 7.012 1 81.38 104 GLY B N 1
ATOM 1671 C CA . GLY B 1 104 ? 18.703 -14.023 8.406 1 81.38 104 GLY B CA 1
ATOM 1672 C C . GLY B 1 104 ? 19.484 -15.32 8.602 1 81.38 104 GLY B C 1
ATOM 1673 O O . GLY B 1 104 ? 19.797 -16 7.637 1 81.38 104 GLY B O 1
ATOM 1674 N N . PRO B 1 105 ? 19.844 -15.352 9.8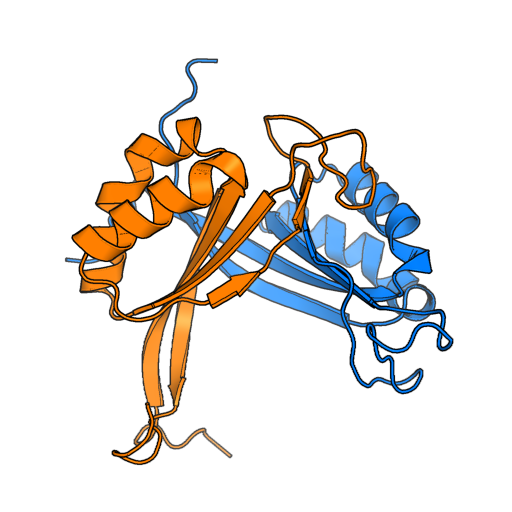28 1 72.62 105 PRO B N 1
ATOM 1675 C CA . PRO B 1 105 ? 20.516 -16.625 10.109 1 72.62 105 PRO B CA 1
ATOM 1676 C C . PRO B 1 105 ? 19.625 -17.844 9.828 1 72.62 105 PRO B C 1
ATOM 1678 O O . PRO B 1 105 ? 18.391 -17.703 9.789 1 72.62 105 PRO B O 1
ATOM 1681 N N . ALA B 1 106 ? 20.094 -18.922 9.117 1 62.31 106 ALA B N 1
ATOM 1682 C CA . ALA B 1 106 ? 19.375 -20.156 8.773 1 62.31 106 ALA B CA 1
ATOM 1683 C C . ALA B 1 106 ? 18.25 -20.422 9.758 1 62.31 106 ALA B C 1
ATOM 1685 O O . ALA B 1 106 ? 17.234 -21.031 9.406 1 62.31 106 ALA B O 1
ATOM 1686 N N . VAL B 1 107 ? 18.281 -20.172 10.938 1 44.75 107 VAL B N 1
ATOM 1687 C CA . VAL B 1 107 ? 17.172 -20.562 11.812 1 44.75 107 VAL B CA 1
ATOM 1688 C C . VAL B 1 107 ? 16.016 -19.594 11.625 1 44.75 107 VAL B C 1
ATOM 1690 O O . VAL B 1 107 ? 15.023 -19.656 12.359 1 44.75 107 VAL B O 1
ATOM 1693 N N . SER B 1 108 ? 16.156 -18.672 10.656 1 40.22 108 SER B N 1
ATOM 1694 C CA . SER B 1 108 ? 15.133 -17.688 10.977 1 40.22 108 SER B CA 1
ATOM 1695 C C . SER B 1 108 ? 13.734 -18.297 10.961 1 40.22 108 SER B C 1
ATOM 1697 O O . SER B 1 108 ? 13.008 -18.234 11.953 1 40.22 108 SER B O 1
ATOM 1699 N N . TYR B 1 109 ? 12.422 -17.891 10.312 1 33.81 109 TYR B N 1
ATOM 1700 C CA . TYR B 1 109 ? 11.25 -18.703 10.609 1 33.81 109 TYR B CA 1
ATOM 1701 C C . TYR B 1 109 ? 11.391 -20.094 10 1 33.81 109 TYR B C 1
ATOM 1703 O O . TYR B 1 109 ? 12.086 -20.281 9 1 33.81 109 TYR B O 1
#

InterPro domains:
  IPR002187 Nitrogen regulatory protein PII [PF00543] (11-100)
  IPR011322 Nitrogen regulatory PII-like, alpha/beta [SSF54913] (9-104)
  IPR015867 Nitrogen regulatory protein PII/ATP phosphoribosyltransferase, C-terminal [G3DSA:3.30.70.120] (7-105)

Sequence (218 aa):
MMLRPEILISMKRIEIVIEEEELDNLIELLRSADVRGYTVIKPAGGLGSRGERKPDEPFLKEDNAVVILACEEKQAERVIMTLRPKLKDFGGMCLVSDCQWVIGPAVSYMMLRPEILISMKRIEIVIEEEELDNLIELLRSADVRGYTVIKPAGGLGSRGERKPDEPFLKEDNAVVILACEEKQAERVIMTLRPKLKDFGGMCLVSDCQWVIGPAVSY

Organism: NCBI:txid1233

Nearest PDB structures (foldseek):
  5drk-assembly1_A  TM=9.369E-01  e=2.487E-08  Thiomonas intermedia K12
  5d4o-assembly1_A  TM=9.118E-01  e=3.024E-08  Thiomonas intermedia K12
  5d4p-assembly1_A  TM=8.829E-01  e=1.684E-08  Thiomonas arsenitoxydans
  2xzw-assembly2_F  TM=7.361E-01  e=4.594E-04  Synechococcus elongatus PCC 7942 = FACHB-805
  8d8l-assembly1_J  TM=3.670E-01  e=6.201E-03  Saccharomyces cerevisiae

Foldseek 3Di:
DPDPVVQKDKWKKKKWKFKPVCVVVLVVLCVVLVNDDKDKDDFAWDQDPVGTDDRPPVVRPIGMMMMMDIHHPVSVVSSCVSCVVCCVVRDTDMDMDMDIDGHDDPPPD/DPDPCVQKDKWKKKKWKFKPVCVVVLVVLLVVLVADDKDKDDFAWQQDPVGTDDPVPVVRPIGMMMMMDIDHPVSVVSSCVSCVVCCVVRDTDMDMDMDMDGHDDVPDD

Radius of gyration: 17.97 Å; Cα contacts (8 Å, |Δi|>4): 405; chains: 2; bounding box: 51×45×48 Å